Protein AF-A0A0R3WM99-F1 (afdb_monomer)

Mean predicted aligned error: 13.5 Å

Radius of gyration: 24.05 Å; Cα contacts (8 Å, |Δi|>4): 226; chains: 1; bounding box: 62×76×64 Å

InterPro domains:
  IPR016024 Armadillo-type fold [SSF48371] (164-292)
  IPR025614 Cell morphogenesis protein N-terminal [PF14222] (6-292)
  IPR039867 Protein furry/Tao3/Mor2 [PTHR12295] (7-299)

pLDDT: mean 74.06, std 22.4, range [24.53, 96.94]

Structure (mmCIF, N/CA/C/O backbone):
data_AF-A0A0R3WM99-F1
#
_entry.id   AF-A0A0R3WM99-F1
#
loop_
_atom_site.group_PDB
_atom_site.id
_atom_site.type_symbol
_atom_site.label_atom_id
_atom_site.label_alt_id
_atom_site.label_comp_id
_atom_site.label_asym_id
_atom_site.label_entity_id
_atom_site.label_seq_id
_atom_site.pdbx_PDB_ins_code
_atom_site.Cartn_x
_atom_site.Cartn_y
_atom_site.Cartn_z
_atom_site.occupancy
_atom_site.B_iso_or_equiv
_atom_site.auth_seq_id
_atom_site.auth_comp_id
_atom_site.auth_asym_id
_atom_site.auth_atom_id
_atom_site.pdbx_PDB_model_num
ATOM 1 N N . MET A 1 1 ? -16.199 27.577 13.608 1.00 39.06 1 MET A N 1
ATOM 2 C CA . MET A 1 1 ? -15.519 26.275 13.377 1.00 39.06 1 MET A CA 1
ATOM 3 C C . MET A 1 1 ? -14.638 25.816 14.558 1.00 39.06 1 MET A C 1
ATOM 5 O O . MET A 1 1 ? -13.762 24.986 14.376 1.00 39.06 1 MET A O 1
ATOM 9 N N . LEU A 1 2 ? -14.916 26.266 15.791 1.00 31.36 2 LEU A N 1
ATOM 10 C CA . LEU A 1 2 ? -14.184 25.896 17.018 1.00 31.36 2 LEU A CA 1
ATOM 11 C C . LEU A 1 2 ? -14.753 24.656 17.742 1.00 31.36 2 LEU A C 1
ATOM 13 O O . LEU A 1 2 ? -14.192 24.206 18.731 1.00 31.36 2 LEU A O 1
ATOM 17 N N . TYR A 1 3 ? -15.847 24.070 17.250 1.00 36.34 3 TYR A N 1
ATOM 18 C CA . TYR A 1 3 ? -16.607 23.063 18.001 1.00 36.34 3 TYR A CA 1
ATOM 19 C C . TYR A 1 3 ? -16.148 21.607 17.813 1.00 36.34 3 TYR A C 1
ATOM 21 O O . TYR A 1 3 ? -16.482 20.768 18.637 1.00 36.34 3 TYR A O 1
ATOM 29 N N . SER A 1 4 ? -15.353 21.263 16.793 1.00 47.94 4 SER A N 1
ATOM 30 C CA . SER A 1 4 ? -15.068 19.839 16.512 1.00 47.94 4 SER A CA 1
ATOM 31 C C . SER A 1 4 ? -13.917 19.245 17.340 1.00 47.94 4 SER A C 1
ATOM 33 O O . SER A 1 4 ? -13.930 18.052 17.633 1.00 47.94 4 SER A O 1
ATOM 35 N N . GLY A 1 5 ? -12.923 20.056 17.721 1.00 37.97 5 GLY A N 1
ATOM 36 C CA . GLY A 1 5 ? -11.742 19.593 18.470 1.00 37.97 5 GLY A CA 1
ATOM 37 C C . GLY A 1 5 ? -11.962 19.528 19.984 1.00 37.97 5 GLY A C 1
ATOM 38 O O . GLY A 1 5 ? -11.520 18.584 20.638 1.00 37.97 5 GLY A O 1
ATOM 39 N N . HIS A 1 6 ? -12.708 20.489 20.537 1.00 40.53 6 HIS A N 1
ATOM 40 C CA . HIS A 1 6 ? -13.045 20.516 21.962 1.00 40.53 6 HIS A CA 1
ATOM 41 C C . HIS A 1 6 ? -14.042 19.413 22.346 1.00 40.53 6 HIS A C 1
ATOM 43 O O . HIS A 1 6 ? -13.912 18.837 23.422 1.00 40.53 6 HIS A O 1
ATOM 49 N N . VAL A 1 7 ? -14.962 19.036 21.447 1.00 50.19 7 VAL A N 1
ATOM 50 C CA . VAL A 1 7 ? -15.889 17.913 21.677 1.00 50.19 7 VAL A CA 1
ATOM 51 C C . VAL A 1 7 ? -15.138 16.584 21.794 1.00 50.19 7 VAL A C 1
ATOM 53 O O . VAL A 1 7 ? -15.448 15.806 22.690 1.00 50.19 7 VAL A O 1
ATOM 56 N N . CYS A 1 8 ? -14.098 16.348 20.983 1.00 47.44 8 CYS A N 1
ATOM 57 C CA . CYS A 1 8 ? -13.294 15.124 21.091 1.00 47.44 8 CYS A CA 1
ATOM 58 C C . CYS A 1 8 ? -12.510 15.053 22.415 1.00 47.44 8 CYS A C 1
ATOM 60 O O . CYS A 1 8 ? -12.488 13.998 23.041 1.00 47.44 8 CYS A O 1
ATOM 62 N N . ARG A 1 9 ? -11.936 16.168 22.898 1.00 39.69 9 ARG A N 1
ATOM 63 C CA . ARG A 1 9 ? -11.231 16.200 24.200 1.00 39.69 9 ARG A CA 1
ATOM 64 C C . ARG A 1 9 ? -12.166 16.015 25.394 1.00 39.69 9 ARG A C 1
ATOM 66 O O . ARG A 1 9 ? -11.816 15.290 26.320 1.00 39.69 9 ARG A O 1
ATOM 73 N N . VAL A 1 10 ? -13.355 16.621 25.373 1.00 46.28 10 VAL A N 1
ATOM 74 C CA . VAL A 1 10 ? -14.360 16.414 26.432 1.00 46.28 10 VAL A CA 1
ATOM 75 C C . VAL A 1 10 ? -14.889 14.972 26.414 1.00 46.28 10 VAL A C 1
ATOM 77 O O . VAL A 1 10 ? -15.143 14.406 27.475 1.00 46.28 10 VAL A O 1
ATOM 80 N N . TYR A 1 11 ? -14.979 14.337 25.240 1.00 46.75 11 TYR A N 1
ATOM 81 C CA . TYR A 1 11 ? -15.347 12.922 25.128 1.00 46.75 11 TYR A CA 1
ATOM 82 C C . TYR A 1 11 ? -14.288 11.981 25.718 1.00 46.75 11 TYR A C 1
ATOM 84 O O . TYR A 1 11 ? -14.634 11.071 26.462 1.00 46.75 11 TYR A O 1
ATOM 92 N N . VAL A 1 12 ? -13.002 12.221 25.459 1.00 46.28 12 VAL A N 1
ATOM 93 C CA . VAL A 1 12 ? -11.904 11.345 25.918 1.00 46.28 12 VAL A CA 1
ATOM 94 C C . VAL A 1 12 ? -11.727 11.390 27.441 1.00 46.28 12 VAL A C 1
ATOM 96 O O . VAL A 1 12 ? -11.489 10.358 28.062 1.00 46.28 12 VAL A O 1
ATOM 99 N N . VAL A 1 13 ? -11.958 12.546 28.077 1.00 44.62 13 VAL A N 1
ATOM 100 C CA . VAL A 1 13 ? -11.947 12.658 29.549 1.00 44.62 13 VAL A CA 1
ATOM 101 C C . VAL A 1 13 ? -13.156 11.956 30.195 1.00 44.62 13 VAL A C 1
ATOM 103 O O . VAL A 1 13 ? -13.045 11.476 31.320 1.00 44.62 13 VAL A O 1
ATOM 106 N N . ARG A 1 14 ? -14.289 11.803 29.489 1.00 44.22 14 ARG A N 1
ATOM 107 C CA . ARG A 1 14 ? -15.456 11.041 29.984 1.00 44.22 14 ARG A CA 1
ATOM 108 C C . ARG A 1 14 ? -15.376 9.526 29.749 1.00 44.22 14 ARG A C 1
ATOM 110 O O . ARG A 1 14 ? -16.028 8.778 30.472 1.00 44.22 14 ARG A O 1
ATOM 117 N N . ILE A 1 15 ? -14.569 9.061 28.792 1.00 46.09 15 ILE A N 1
ATOM 118 C CA . ILE A 1 15 ? -14.481 7.641 28.395 1.00 46.09 15 ILE A CA 1
ATOM 119 C C . ILE A 1 15 ? -13.727 6.764 29.415 1.00 46.09 15 ILE A C 1
ATOM 121 O O . ILE A 1 15 ? -13.901 5.547 29.410 1.00 46.09 15 ILE A O 1
ATOM 125 N N . LYS A 1 16 ? -12.973 7.338 30.364 1.00 47.00 16 LYS A N 1
ATOM 126 C CA . LYS A 1 16 ? -12.321 6.549 31.431 1.00 47.00 16 LYS A CA 1
ATOM 127 C C . LYS A 1 16 ? -13.280 6.026 32.521 1.00 47.00 16 LYS A C 1
ATOM 129 O O . LYS A 1 16 ? -12.842 5.222 33.337 1.00 47.00 16 LYS A O 1
ATOM 134 N N . CYS A 1 17 ? -14.563 6.418 32.514 1.00 45.41 17 CYS A N 1
ATOM 135 C CA . CYS A 1 17 ? -15.565 6.004 33.515 1.00 45.41 17 CYS A CA 1
ATOM 136 C C . CYS A 1 17 ? -16.865 5.397 32.933 1.00 45.41 17 CYS A C 1
ATOM 138 O O . CYS A 1 17 ? -17.804 5.158 33.690 1.00 45.41 17 CYS A O 1
ATOM 140 N N . GLU A 1 18 ? -16.963 5.149 31.620 1.00 49.19 18 GLU A N 1
ATOM 141 C CA . GLU A 1 18 ? -18.168 4.570 30.991 1.00 49.19 18 GLU A CA 1
ATOM 142 C C . GLU A 1 18 ? -18.001 3.071 30.672 1.00 49.19 18 GLU A C 1
ATOM 144 O O . GLU A 1 18 ? -16.897 2.584 30.419 1.00 49.19 18 GLU A O 1
ATOM 149 N N . LYS A 1 19 ? -19.112 2.317 30.668 1.00 58.62 19 LYS A N 1
ATOM 150 C CA . LYS A 1 19 ? -19.115 0.889 30.309 1.00 58.62 19 LYS A CA 1
ATOM 151 C C . LYS A 1 19 ? -18.623 0.707 28.866 1.00 58.62 19 LYS A C 1
ATOM 153 O O . LYS A 1 19 ? -18.988 1.464 27.970 1.00 58.62 19 LYS A O 1
ATOM 158 N N . HIS A 1 20 ? -17.843 -0.349 28.627 1.00 67.69 20 HIS A N 1
ATOM 159 C CA . HIS A 1 20 ? -17.197 -0.636 27.336 1.00 67.69 20 HIS A CA 1
ATOM 160 C C . HIS A 1 20 ? -18.157 -0.608 26.124 1.00 67.69 20 HIS A C 1
ATOM 162 O O . HIS A 1 20 ? -17.771 -0.156 25.045 1.00 67.69 20 HIS A O 1
ATOM 168 N N . ALA A 1 21 ? -19.407 -1.047 26.310 1.00 71.38 21 ALA A N 1
ATOM 169 C CA . ALA A 1 21 ? -20.427 -1.121 25.262 1.00 71.38 21 ALA A CA 1
ATOM 170 C C . ALA A 1 21 ? -20.972 0.255 24.826 1.00 71.38 21 ALA A C 1
ATOM 172 O O . ALA A 1 21 ? -21.173 0.487 23.633 1.00 71.38 21 ALA A O 1
ATOM 173 N N . ASP A 1 22 ? -21.157 1.197 25.755 1.00 76.56 22 ASP A N 1
ATOM 174 C CA . ASP A 1 22 ? -21.688 2.531 25.437 1.00 76.56 22 ASP A CA 1
ATOM 175 C C . ASP A 1 22 ? -20.688 3.329 24.594 1.00 76.56 22 ASP A C 1
ATOM 177 O O . ASP A 1 22 ? -21.053 3.971 23.606 1.00 76.56 22 ASP A O 1
ATOM 181 N N . THR A 1 23 ? -19.402 3.215 24.927 1.00 74.44 23 THR A N 1
ATOM 182 C CA . THR A 1 23 ? -18.304 3.807 24.156 1.00 74.44 23 THR A CA 1
ATOM 183 C C . THR A 1 23 ? -18.251 3.249 22.732 1.00 74.44 23 THR A C 1
ATOM 185 O O . THR A 1 23 ? -18.113 4.020 21.782 1.00 74.44 23 THR A O 1
ATOM 188 N N . GLN A 1 24 ? -18.409 1.931 22.554 1.00 77.62 24 GLN A N 1
ATOM 189 C CA . GLN A 1 24 ? -18.454 1.314 21.222 1.00 77.62 24 GLN A CA 1
ATOM 190 C C . GLN A 1 24 ? -19.647 1.809 20.394 1.00 77.62 24 GLN A C 1
ATOM 192 O O . GLN A 1 24 ? -19.464 2.173 19.234 1.00 77.62 24 GLN A O 1
ATOM 197 N N . ASN A 1 25 ? -20.841 1.910 20.985 1.00 84.62 25 ASN A N 1
ATOM 198 C CA . ASN A 1 25 ? -22.032 2.414 20.292 1.00 84.62 25 ASN A CA 1
ATOM 199 C C . ASN A 1 25 ? -21.871 3.874 19.838 1.00 84.62 25 ASN A C 1
ATOM 201 O O . ASN A 1 25 ? -22.221 4.227 18.707 1.00 84.62 25 ASN A O 1
ATOM 205 N N . LYS A 1 26 ? -21.291 4.731 20.690 1.00 85.25 26 LYS A N 1
ATOM 206 C CA . LYS A 1 26 ? -21.000 6.130 20.339 1.00 85.25 26 LYS A CA 1
ATOM 207 C C . LYS A 1 26 ? -19.958 6.226 19.222 1.00 85.25 26 LYS A C 1
ATOM 209 O O . LYS A 1 26 ? -20.163 6.977 18.269 1.00 85.25 26 LYS A O 1
ATOM 214 N N . LEU A 1 27 ? -18.877 5.443 19.296 1.00 86.88 27 LEU A N 1
ATOM 215 C CA . LEU A 1 27 ? -17.868 5.380 18.233 1.00 86.88 27 LEU A CA 1
ATOM 216 C C . LEU A 1 27 ? -18.473 4.908 16.910 1.00 86.88 27 LEU A C 1
ATOM 218 O O . LEU A 1 27 ? -18.217 5.521 15.878 1.00 86.88 27 LEU A O 1
ATOM 222 N N . LEU A 1 28 ? -19.319 3.878 16.936 1.00 87.38 28 LEU A N 1
ATOM 223 C CA . LEU A 1 28 ? -20.000 3.372 15.749 1.00 87.38 28 LEU A CA 1
ATOM 224 C C . LEU A 1 28 ? -20.894 4.443 15.107 1.00 87.38 28 LEU A C 1
ATOM 226 O O . LEU A 1 28 ? -20.881 4.600 13.888 1.00 87.38 28 LEU A O 1
ATOM 230 N N . SER A 1 29 ? -21.618 5.226 15.912 1.00 88.62 29 SER A N 1
ATOM 231 C CA . SER A 1 29 ? -22.417 6.361 15.428 1.00 88.62 29 SER A CA 1
ATOM 232 C C . SER A 1 29 ? -21.553 7.421 14.728 1.00 88.62 29 SER A C 1
ATOM 234 O O . SER A 1 29 ? -21.855 7.833 13.606 1.00 88.62 29 SER A O 1
ATOM 236 N N . ILE A 1 30 ? -20.417 7.795 15.331 1.00 88.75 30 ILE A N 1
ATOM 237 C CA . ILE A 1 30 ? -19.457 8.742 14.738 1.00 88.75 30 ILE A CA 1
ATOM 238 C C . ILE A 1 30 ? -18.888 8.190 13.423 1.00 88.75 30 ILE A C 1
ATOM 240 O O . ILE A 1 30 ? -18.863 8.895 12.413 1.00 88.75 30 ILE A O 1
ATOM 244 N N . VAL A 1 31 ? -18.454 6.927 13.414 1.00 90.50 31 VAL A N 1
ATOM 245 C CA . VAL A 1 31 ? -17.890 6.255 12.234 1.00 90.50 31 VAL A CA 1
ATOM 246 C C . VAL A 1 31 ? -18.914 6.174 11.110 1.00 90.50 31 VAL A C 1
ATOM 248 O O . VAL A 1 31 ? -18.579 6.510 9.979 1.00 90.50 31 VAL A O 1
ATOM 251 N N . ASN A 1 32 ? -20.163 5.814 11.399 1.00 89.00 32 ASN A N 1
ATOM 252 C CA . ASN A 1 32 ? -21.228 5.776 10.397 1.00 89.00 32 ASN A CA 1
ATOM 253 C C . ASN A 1 32 ? -21.547 7.171 9.835 1.00 89.00 32 ASN A C 1
ATOM 255 O O . ASN A 1 32 ? -21.881 7.286 8.656 1.00 89.00 32 ASN A O 1
ATOM 259 N N . GLY A 1 33 ? -21.398 8.229 10.639 1.00 89.38 33 GLY A N 1
ATOM 260 C CA . GLY A 1 33 ? -21.511 9.612 10.175 1.00 89.38 33 GLY A CA 1
ATOM 261 C C . GLY A 1 33 ? -20.367 10.036 9.246 1.00 89.38 33 GLY A C 1
ATOM 262 O O . GLY A 1 33 ? -20.610 10.682 8.228 1.00 89.38 33 GLY A O 1
ATOM 263 N N . LEU A 1 34 ? -19.125 9.653 9.561 1.00 91.06 34 LEU A N 1
ATOM 264 C CA . LEU A 1 34 ? -17.929 10.008 8.779 1.00 91.06 34 LEU A CA 1
ATOM 265 C C . LEU A 1 34 ? -17.749 9.139 7.523 1.00 91.06 34 LEU A C 1
ATOM 267 O O . LEU A 1 34 ? -17.346 9.628 6.462 1.00 91.06 34 LEU A O 1
ATOM 271 N N . PHE A 1 35 ? -18.063 7.850 7.634 1.00 91.00 35 PHE A N 1
ATOM 272 C CA . PHE A 1 35 ? -17.834 6.813 6.630 1.00 91.00 35 PHE A CA 1
ATOM 273 C C . PHE A 1 35 ? -19.106 5.987 6.352 1.00 91.00 35 PHE A C 1
ATOM 275 O O . PHE A 1 35 ? -19.082 4.766 6.520 1.00 91.00 35 PHE A O 1
ATOM 282 N N . PRO A 1 36 ? -20.214 6.589 5.871 1.00 88.62 36 PRO A N 1
ATOM 283 C CA . PRO A 1 36 ? -21.481 5.872 5.696 1.00 88.62 36 PRO A CA 1
ATOM 284 C C . PRO A 1 36 ? -21.315 4.585 4.878 1.00 88.62 36 PRO A C 1
ATOM 286 O O . PRO A 1 36 ? -20.801 4.631 3.753 1.00 88.62 36 PRO A O 1
ATOM 289 N N . LYS A 1 37 ? -21.714 3.432 5.430 1.00 83.44 37 LYS A N 1
ATOM 290 C CA . LYS A 1 37 ? -21.565 2.124 4.765 1.00 83.44 37 LYS A CA 1
ATOM 291 C C . LYS A 1 37 ? -22.306 2.128 3.418 1.00 83.44 37 LYS A C 1
ATOM 293 O O . LYS A 1 37 ? -23.371 2.720 3.279 1.00 83.44 37 LYS A O 1
ATOM 298 N N . GLY A 1 38 ? -21.694 1.548 2.385 1.00 74.88 38 GLY A N 1
ATOM 299 C CA . GLY A 1 38 ? -22.227 1.553 1.011 1.00 74.88 38 GLY A CA 1
ATOM 300 C C . GLY A 1 38 ? -22.017 2.853 0.215 1.00 74.88 38 GLY A C 1
ATOM 301 O O . GLY A 1 38 ? -22.152 2.848 -1.010 1.00 74.88 38 GLY A O 1
ATOM 302 N N . SER A 1 39 ? -21.603 3.956 0.850 1.00 80.62 39 SER A N 1
ATOM 303 C CA . SER A 1 39 ? -21.314 5.213 0.147 1.00 80.62 39 SER A CA 1
ATOM 304 C C . SER A 1 39 ? -19.930 5.219 -0.505 1.00 80.62 39 SER A C 1
ATOM 306 O O . SER A 1 39 ? -18.930 4.821 0.095 1.00 80.62 39 SER A O 1
ATOM 308 N N . LYS A 1 40 ? -19.842 5.762 -1.729 1.00 78.12 40 LYS A N 1
ATOM 309 C CA . LYS A 1 40 ? -18.563 5.995 -2.430 1.00 78.12 40 LYS A CA 1
ATOM 310 C C . LYS A 1 40 ? -17.754 7.159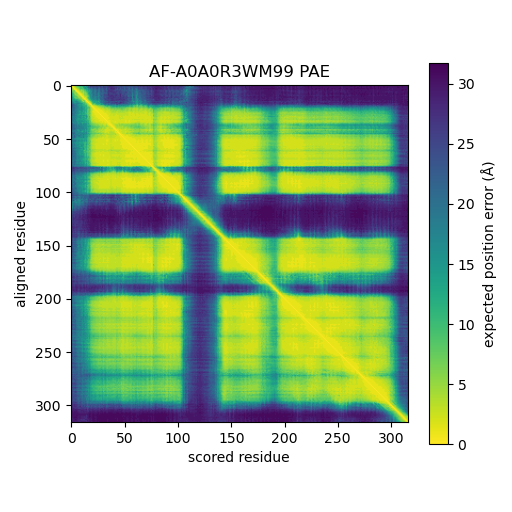 -1.846 1.00 78.12 40 LYS A C 1
ATOM 312 O O . LYS A 1 40 ? -16.583 7.309 -2.189 1.00 78.12 40 LYS A O 1
ATOM 317 N N . SER A 1 41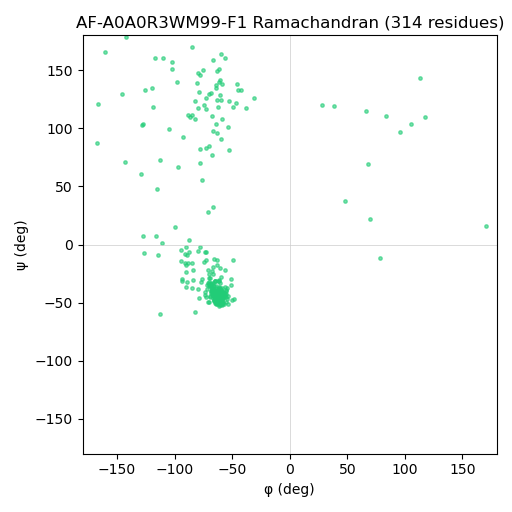 ? -18.369 7.984 -0.999 1.00 80.69 41 SER A N 1
ATOM 318 C CA . SER A 1 41 ? -17.763 9.183 -0.419 1.00 80.69 41 SER A CA 1
ATOM 319 C C . SER A 1 41 ? -17.653 9.102 1.099 1.00 80.69 41 SER A C 1
ATOM 321 O O . SER A 1 41 ? -18.397 8.372 1.745 1.00 80.69 41 SER A O 1
ATOM 323 N N . VAL A 1 42 ? -16.768 9.930 1.645 1.00 87.38 42 VAL A N 1
ATOM 324 C CA . VAL A 1 42 ? -16.669 10.228 3.078 1.00 87.38 42 VAL A CA 1
ATOM 325 C C . VAL A 1 42 ? -17.307 11.589 3.364 1.00 87.38 42 VAL A C 1
ATOM 327 O O . VAL A 1 42 ? -17.428 12.415 2.451 1.00 87.38 42 VAL A O 1
ATOM 330 N N . LEU A 1 43 ? -17.739 11.821 4.602 1.00 86.62 43 LEU A N 1
ATOM 331 C CA . LEU A 1 43 ? -18.382 13.065 5.022 1.00 86.62 43 LEU A CA 1
ATOM 332 C C . LEU A 1 43 ? -17.584 13.750 6.135 1.00 86.62 43 LEU A C 1
ATOM 334 O O . LEU A 1 43 ? -17.212 13.083 7.094 1.00 86.62 43 LEU A O 1
ATOM 338 N N . PRO A 1 44 ? -17.355 15.073 6.054 1.00 86.69 44 PRO A N 1
ATOM 339 C CA . PRO A 1 44 ? -17.805 15.997 5.005 1.00 86.69 44 PRO A CA 1
ATOM 340 C C . PRO A 1 44 ? -16.963 15.905 3.714 1.00 86.69 44 PRO A C 1
ATOM 342 O O . PRO A 1 44 ? -15.749 15.724 3.769 1.00 86.69 44 PRO A O 1
ATOM 345 N N . LYS A 1 45 ? -17.578 16.091 2.535 1.00 83.88 45 LYS A N 1
ATOM 346 C CA . LYS A 1 45 ? -16.887 15.967 1.226 1.00 83.88 45 LYS A CA 1
ATOM 347 C C . LYS A 1 45 ? -15.832 17.052 0.960 1.00 83.88 45 LYS A C 1
ATOM 349 O O . LYS A 1 45 ? -14.947 16.853 0.137 1.00 83.88 45 LYS A O 1
ATOM 354 N N . ASN A 1 46 ? -15.938 18.196 1.630 1.00 83.62 46 ASN A N 1
ATOM 355 C CA . ASN A 1 46 ? -15.037 19.347 1.519 1.00 83.62 46 ASN A CA 1
ATOM 356 C C . ASN A 1 46 ? -13.824 19.266 2.465 1.00 83.62 46 ASN A C 1
ATOM 358 O O . ASN A 1 46 ? -13.036 20.207 2.537 1.00 83.62 46 ASN A O 1
ATOM 362 N N . VAL A 1 47 ? -13.671 18.166 3.202 1.00 87.06 47 VAL A N 1
ATOM 363 C CA . VAL A 1 47 ? -12.559 17.954 4.131 1.00 87.06 47 VAL A CA 1
ATOM 364 C C . VAL A 1 47 ? -11.469 17.108 3.468 1.00 87.06 47 VAL A C 1
ATOM 366 O O . VAL A 1 47 ? -11.743 16.144 2.755 1.00 87.06 47 VAL A O 1
ATOM 369 N N . SER A 1 48 ? -10.203 17.459 3.710 1.00 89.19 48 SER A N 1
ATOM 370 C CA . SER A 1 48 ? -9.054 16.694 3.210 1.00 89.19 48 SER A CA 1
ATOM 371 C C . SER A 1 48 ? -9.041 15.264 3.762 1.00 89.19 48 SER A C 1
ATOM 373 O O . SER A 1 48 ? -9.234 15.056 4.962 1.00 89.19 48 SER A O 1
ATOM 375 N N . SER A 1 49 ? -8.685 14.287 2.918 1.00 88.94 49 SER A N 1
ATOM 376 C CA . SER A 1 49 ? -8.487 12.877 3.306 1.00 88.94 49 SER A CA 1
ATOM 377 C C . SER A 1 49 ? -7.546 12.710 4.508 1.00 88.94 49 SER A C 1
ATOM 379 O O . SER A 1 49 ? -7.721 11.807 5.321 1.00 88.94 49 SER A O 1
ATOM 381 N N . THR A 1 50 ? -6.585 13.623 4.675 1.00 90.31 50 THR A N 1
ATOM 382 C CA . THR A 1 50 ? -5.644 13.631 5.804 1.00 90.31 50 THR A CA 1
ATOM 383 C C . THR A 1 50 ? -6.334 13.811 7.161 1.00 90.31 50 THR A C 1
ATOM 385 O O . THR A 1 50 ? -5.844 13.283 8.156 1.00 90.31 50 THR A O 1
ATOM 388 N N . VAL A 1 51 ? -7.460 14.529 7.233 1.00 91.94 51 VAL A N 1
ATOM 389 C CA . VAL A 1 51 ? -8.202 14.710 8.494 1.00 91.94 51 VAL A CA 1
ATOM 390 C C . VAL A 1 51 ? -8.840 13.393 8.921 1.00 91.94 51 VAL A C 1
ATOM 392 O O . VAL A 1 51 ? -8.674 12.986 10.065 1.00 91.94 51 VAL A O 1
ATOM 395 N N . PHE A 1 52 ? -9.466 12.675 7.986 1.00 94.44 52 PHE A N 1
ATOM 396 C CA . PHE A 1 52 ? -10.017 11.342 8.232 1.00 94.44 52 PHE A CA 1
ATOM 397 C C . PHE A 1 52 ? -8.946 10.365 8.718 1.00 94.44 52 PHE A C 1
ATOM 399 O O . PHE A 1 52 ? -9.143 9.694 9.723 1.00 94.44 52 PHE A O 1
ATOM 406 N N . VAL A 1 53 ? -7.777 10.353 8.068 1.00 94.94 53 VAL A N 1
ATOM 407 C CA . VAL A 1 53 ? -6.624 9.537 8.488 1.00 94.94 53 VAL A CA 1
ATOM 408 C C . VAL A 1 53 ? -6.219 9.833 9.939 1.00 94.94 53 VAL A C 1
ATOM 410 O O . VAL A 1 53 ? -5.975 8.905 10.705 1.00 94.94 53 VAL A O 1
ATOM 413 N N . LYS A 1 54 ? -6.180 11.113 10.339 1.00 92.44 54 LYS A N 1
ATOM 414 C CA . LYS A 1 54 ? -5.859 11.513 11.720 1.00 92.44 54 LYS A CA 1
ATOM 415 C C . LYS A 1 54 ? -6.938 11.103 12.724 1.00 92.44 54 LYS A C 1
ATOM 417 O O . LYS A 1 54 ? -6.585 10.677 13.815 1.00 92.44 54 LYS A O 1
ATOM 422 N N . ILE A 1 55 ? -8.220 11.208 12.365 1.00 92.44 55 ILE A N 1
ATOM 423 C CA . ILE A 1 55 ? -9.331 10.765 13.223 1.00 92.44 55 ILE A CA 1
ATOM 424 C C . ILE A 1 55 ? -9.231 9.258 13.475 1.00 92.44 55 ILE A C 1
ATOM 426 O O . ILE A 1 55 ? -9.304 8.829 14.619 1.00 92.44 55 ILE A O 1
ATOM 430 N N . ILE A 1 56 ? -9.007 8.459 12.428 1.00 94.88 56 ILE A N 1
ATOM 431 C CA . ILE A 1 56 ? -8.868 7.001 12.564 1.00 94.88 56 ILE A CA 1
ATOM 432 C C . ILE A 1 56 ? -7.654 6.654 13.429 1.00 94.88 56 ILE A C 1
ATOM 434 O O . ILE A 1 56 ? -7.752 5.801 14.305 1.00 94.88 56 ILE A O 1
ATOM 438 N N . HIS A 1 57 ? -6.524 7.336 13.219 1.00 93.25 57 HIS A N 1
ATOM 439 C CA . HIS A 1 57 ? -5.330 7.143 14.039 1.00 93.25 57 HIS A CA 1
ATOM 440 C C . HIS A 1 57 ? -5.583 7.454 15.520 1.00 93.25 57 HIS A C 1
ATOM 442 O O . HIS A 1 57 ? -5.162 6.682 16.373 1.00 93.25 57 HIS A O 1
ATOM 448 N N . PHE A 1 58 ? -6.318 8.529 15.816 1.00 90.75 58 PHE A N 1
ATOM 449 C CA . PHE A 1 58 ? -6.719 8.875 17.179 1.00 90.75 58 PHE A CA 1
ATOM 450 C C . PHE A 1 58 ? -7.632 7.807 17.803 1.00 90.75 58 PHE A C 1
ATOM 452 O O . PHE A 1 58 ? -7.395 7.369 18.921 1.00 90.75 58 PHE A O 1
ATOM 459 N N . ILE A 1 59 ? -8.634 7.314 17.063 1.00 90.25 59 ILE A N 1
ATOM 460 C CA . ILE A 1 59 ? -9.494 6.212 17.532 1.00 90.25 59 ILE A CA 1
ATOM 461 C C . ILE A 1 59 ? -8.655 4.959 17.821 1.00 90.25 59 ILE A C 1
ATOM 463 O O . ILE A 1 59 ? -8.884 4.291 18.824 1.00 90.25 59 ILE A O 1
ATOM 467 N N . ALA A 1 60 ? -7.669 4.649 16.976 1.00 93.19 60 ALA A N 1
ATOM 468 C CA . ALA A 1 60 ? -6.814 3.476 17.135 1.00 93.19 60 ALA A CA 1
ATOM 469 C C . ALA A 1 60 ? -5.899 3.533 18.369 1.00 93.19 60 ALA A C 1
ATOM 471 O O . ALA A 1 60 ? -5.515 2.480 18.868 1.00 93.19 60 ALA A O 1
ATOM 472 N N . GLN A 1 61 ? -5.561 4.728 18.865 1.00 88.12 61 GLN A N 1
ATOM 473 C CA . GLN A 1 61 ? -4.783 4.888 20.101 1.00 88.12 61 GLN A CA 1
ATOM 474 C C . GLN A 1 61 ? -5.575 4.432 21.328 1.00 88.12 61 GLN A C 1
ATOM 476 O O . GLN A 1 61 ? -5.024 3.779 22.207 1.00 88.12 61 GLN A O 1
ATOM 481 N N . GLU A 1 62 ? -6.880 4.704 21.342 1.00 85.31 62 GLU A N 1
ATOM 482 C CA . GLU A 1 62 ? -7.765 4.332 22.449 1.00 85.31 62 GLU A CA 1
ATOM 483 C C . GLU A 1 62 ? -8.386 2.935 22.271 1.00 85.31 62 GLU A C 1
ATOM 485 O O . GLU A 1 62 ? -8.606 2.203 23.237 1.00 85.31 62 GLU A O 1
ATOM 490 N N . LYS A 1 63 ? -8.717 2.560 21.028 1.00 89.75 63 LYS A N 1
ATOM 491 C CA . LYS A 1 63 ? -9.450 1.336 20.665 1.00 89.75 63 LYS A CA 1
ATOM 492 C C . LYS A 1 63 ? -8.924 0.743 19.351 1.00 89.75 63 LYS A C 1
ATOM 494 O O . LYS A 1 63 ? -9.610 0.763 18.328 1.00 89.75 63 LYS A O 1
ATOM 499 N N . LEU A 1 64 ? -7.709 0.190 19.392 1.00 91.94 64 LEU A N 1
ATOM 500 C CA . LEU A 1 64 ? -7.024 -0.390 18.228 1.00 91.94 64 LEU A CA 1
ATOM 501 C C . LEU A 1 64 ? -7.861 -1.441 17.486 1.00 91.94 64 LEU A C 1
ATOM 503 O O . LEU A 1 64 ? -8.019 -1.331 16.273 1.00 91.94 64 LEU A O 1
ATOM 507 N N . ASP A 1 65 ? -8.409 -2.426 18.202 1.00 92.38 65 ASP A N 1
ATOM 508 C CA . ASP A 1 65 ? -9.195 -3.507 17.592 1.00 92.38 65 ASP A CA 1
ATOM 509 C C . ASP A 1 65 ? -10.412 -2.962 16.835 1.00 92.38 65 ASP A C 1
ATOM 511 O O . ASP A 1 65 ? -10.543 -3.206 15.640 1.00 92.38 65 ASP A O 1
ATOM 515 N N . PHE A 1 66 ? -11.210 -2.095 17.472 1.00 92.88 66 PHE A N 1
ATOM 516 C CA . PHE A 1 66 ? -12.343 -1.420 16.829 1.00 92.88 66 PHE A CA 1
ATOM 517 C C . PHE A 1 66 ? -11.918 -0.625 15.585 1.00 92.88 66 PHE A C 1
ATOM 519 O O . PHE A 1 66 ? -12.570 -0.696 14.546 1.00 92.88 66 PHE A O 1
ATOM 526 N N . ALA A 1 67 ? -10.815 0.129 15.655 1.00 95.25 67 ALA A N 1
ATOM 527 C CA . ALA A 1 67 ? -10.327 0.883 14.503 1.00 95.25 67 ALA A CA 1
ATOM 528 C C . ALA A 1 67 ? -9.950 -0.043 13.335 1.00 95.25 67 ALA A C 1
ATOM 530 O O . ALA A 1 67 ? -10.245 0.266 12.180 1.00 95.25 67 ALA A O 1
ATOM 531 N N . MET A 1 68 ? -9.321 -1.181 13.624 1.00 95.75 68 MET A N 1
ATOM 532 C CA . MET A 1 68 ? -8.907 -2.143 12.609 1.00 95.75 68 MET A CA 1
ATOM 533 C C . MET A 1 68 ? -10.096 -2.886 11.990 1.00 95.75 68 MET A C 1
ATOM 535 O O . MET A 1 68 ? -10.207 -2.934 10.762 1.00 95.75 68 MET A O 1
ATOM 539 N N . THR A 1 69 ? -10.991 -3.423 12.818 1.00 92.81 69 THR A N 1
ATOM 540 C CA . THR A 1 69 ? -12.091 -4.297 12.388 1.00 92.81 69 THR A CA 1
ATOM 541 C C . THR A 1 69 ? -13.261 -3.522 11.788 1.00 92.81 69 THR A C 1
ATOM 543 O O . THR A 1 69 ? -13.723 -3.867 10.702 1.00 92.81 69 THR A O 1
ATOM 546 N N . GLU A 1 70 ? -13.693 -2.434 12.428 1.00 91.31 70 GLU A N 1
ATOM 547 C CA . GLU A 1 70 ? -14.887 -1.686 12.011 1.00 91.31 70 GLU A CA 1
ATOM 548 C C . GLU A 1 70 ? -14.588 -0.575 11.002 1.00 91.31 70 GLU A C 1
ATOM 550 O O . GLU A 1 70 ? -15.481 -0.174 10.253 1.00 91.31 70 GLU A O 1
ATOM 555 N N . ILE A 1 71 ? -13.351 -0.060 10.964 1.00 93.81 71 ILE A N 1
ATOM 556 C CA . ILE A 1 71 ? -12.997 1.078 10.101 1.00 93.81 71 IL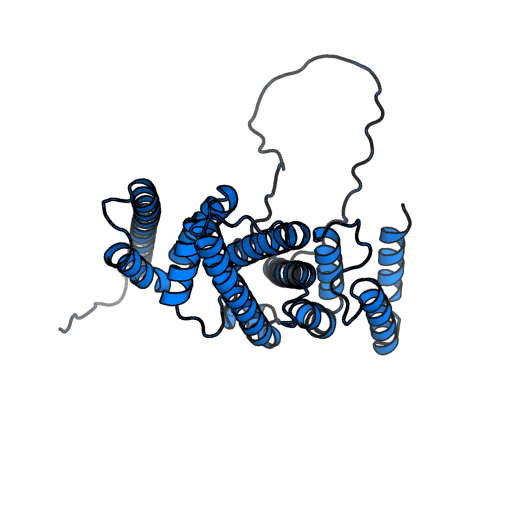E A CA 1
ATOM 557 C C . ILE A 1 71 ? -12.025 0.673 8.997 1.00 93.81 71 ILE A C 1
ATOM 559 O O . ILE A 1 71 ? -12.337 0.840 7.820 1.00 93.81 71 ILE A O 1
ATOM 563 N N . ILE A 1 72 ? -10.835 0.161 9.330 1.00 95.38 72 ILE A N 1
ATOM 564 C CA . ILE A 1 72 ? -9.809 -0.126 8.315 1.00 95.38 72 ILE A CA 1
ATOM 565 C C . ILE A 1 72 ? -10.295 -1.200 7.341 1.00 95.38 72 ILE A C 1
ATOM 567 O O . ILE A 1 72 ? -10.196 -0.995 6.132 1.00 95.38 72 ILE A O 1
ATOM 571 N N . PHE A 1 73 ? -10.861 -2.306 7.826 1.00 93.19 73 PHE A N 1
ATOM 572 C CA . PHE A 1 73 ? -11.373 -3.357 6.942 1.00 93.19 73 PHE A CA 1
ATOM 573 C C . PHE A 1 73 ? -12.544 -2.890 6.073 1.00 93.19 73 PHE A C 1
ATOM 575 O O . PHE A 1 73 ? -12.580 -3.231 4.892 1.00 93.19 73 PHE A O 1
ATOM 582 N N . ASP A 1 74 ? -13.442 -2.053 6.597 1.00 91.50 74 ASP A N 1
ATOM 583 C CA . ASP A 1 74 ? -14.527 -1.457 5.807 1.00 91.50 74 ASP A CA 1
ATOM 584 C C . ASP A 1 74 ? -13.989 -0.520 4.711 1.00 91.50 74 ASP A C 1
ATOM 586 O O . ASP A 1 74 ? -14.384 -0.615 3.548 1.00 91.50 74 ASP A O 1
ATOM 590 N N . LEU A 1 75 ? -13.023 0.344 5.042 1.00 92.31 75 LEU A N 1
ATOM 591 C CA . LEU A 1 75 ? -12.422 1.281 4.088 1.00 92.31 75 LEU A CA 1
ATOM 592 C C . LEU A 1 75 ? -11.575 0.595 3.010 1.00 92.31 75 LEU A C 1
ATOM 594 O O . LEU A 1 75 ? -11.491 1.101 1.887 1.00 92.31 75 LEU A O 1
ATOM 598 N N . LEU A 1 76 ? -10.921 -0.517 3.355 1.00 91.25 76 LEU A N 1
ATOM 599 C CA . LEU A 1 76 ? -10.131 -1.336 2.434 1.00 91.25 76 LEU A CA 1
ATOM 600 C C . LEU A 1 76 ? -10.975 -2.357 1.665 1.00 91.25 76 LEU A C 1
ATOM 602 O O . LEU A 1 76 ? -10.491 -2.890 0.663 1.00 91.25 76 LEU A O 1
ATOM 606 N N . GLY A 1 77 ? -12.205 -2.626 2.118 1.00 79.62 77 GLY A N 1
ATOM 607 C CA . GLY A 1 77 ? -13.142 -3.545 1.487 1.00 79.62 77 GLY A CA 1
ATOM 608 C C . GLY A 1 77 ? -13.204 -3.280 -0.012 1.00 79.62 77 GLY A C 1
ATOM 609 O O . GLY A 1 77 ? -13.470 -2.157 -0.444 1.00 79.62 77 GLY A O 1
ATOM 610 N N . VAL A 1 78 ? -12.893 -4.307 -0.812 1.00 59.28 78 VAL A N 1
ATOM 611 C CA . VAL A 1 78 ? -12.557 -4.199 -2.244 1.00 59.28 78 VAL A CA 1
ATOM 612 C C . VAL A 1 78 ? -13.809 -3.970 -3.102 1.00 59.28 78 VAL A C 1
ATOM 614 O O . VAL A 1 78 ? -14.100 -4.678 -4.062 1.00 59.28 78 VAL A O 1
ATOM 617 N N . ASN A 1 79 ? -14.575 -2.933 -2.787 1.00 59.12 79 ASN A N 1
ATOM 618 C CA . ASN A 1 79 ? -15.574 -2.390 -3.678 1.00 59.12 79 ASN A CA 1
ATOM 619 C C . ASN A 1 79 ? -14.861 -1.453 -4.651 1.00 59.12 79 ASN A C 1
ATOM 621 O O . ASN A 1 79 ? -14.464 -0.338 -4.302 1.00 59.12 79 ASN A O 1
ATOM 625 N N . ARG A 1 80 ? -14.749 -1.889 -5.917 1.00 60.53 80 ARG A N 1
ATOM 626 C CA . ARG A 1 80 ? -14.065 -1.192 -7.034 1.00 60.53 80 ARG A CA 1
ATOM 627 C C . ARG A 1 80 ? -14.459 0.288 -7.199 1.00 60.53 80 ARG A C 1
ATOM 629 O O . ARG A 1 80 ? -13.814 1.043 -7.929 1.00 60.53 80 ARG A O 1
ATOM 636 N N . LEU A 1 81 ? -15.531 0.733 -6.550 1.00 59.88 81 LEU A N 1
ATOM 637 C CA . LEU A 1 81 ? -16.109 2.067 -6.643 1.00 59.88 81 LEU A CA 1
ATOM 638 C C . LEU A 1 81 ? -15.629 3.057 -5.562 1.00 59.88 81 LEU A C 1
ATOM 640 O O . LEU A 1 81 ? -15.964 4.231 -5.676 1.00 59.88 81 LEU A O 1
ATOM 644 N N . GLN A 1 82 ? -14.822 2.648 -4.575 1.00 80.56 82 GLN A N 1
ATOM 645 C CA . GLN A 1 82 ? -14.551 3.461 -3.374 1.00 80.56 82 GLN A CA 1
ATOM 646 C C . GLN A 1 82 ? -13.079 3.920 -3.216 1.00 80.56 82 GLN A C 1
ATOM 648 O O . GLN A 1 82 ? -12.492 3.822 -2.142 1.00 80.56 82 GLN A O 1
ATOM 653 N N . LYS A 1 83 ? -12.456 4.460 -4.280 1.00 85.38 83 LYS A N 1
ATOM 654 C CA . LYS A 1 83 ? -11.005 4.789 -4.321 1.00 85.38 83 LYS A CA 1
ATOM 655 C C . LYS A 1 83 ? -10.539 5.709 -3.191 1.00 85.38 83 LYS A C 1
ATOM 657 O O . LYS A 1 83 ? -9.464 5.505 -2.635 1.00 85.38 83 LYS A O 1
ATOM 662 N N . LEU A 1 84 ? -11.357 6.702 -2.843 1.00 84.56 84 LEU A N 1
ATOM 663 C CA . LEU A 1 84 ? -11.059 7.636 -1.759 1.00 84.56 84 LEU A CA 1
ATOM 664 C C . LEU A 1 84 ? -11.031 6.941 -0.388 1.00 84.56 84 LEU A C 1
ATOM 666 O O . LEU A 1 84 ? -10.156 7.240 0.419 1.00 84.56 84 LEU A O 1
ATOM 670 N N . ARG A 1 85 ? -11.946 5.994 -0.138 1.00 90.19 85 ARG A N 1
ATOM 671 C CA . ARG A 1 85 ? -11.991 5.215 1.112 1.00 90.19 85 ARG A CA 1
ATOM 672 C C . ARG A 1 85 ? -10.767 4.316 1.232 1.00 90.19 85 ARG A C 1
ATOM 674 O O . ARG A 1 85 ? -10.083 4.386 2.245 1.00 90.19 85 ARG A O 1
ATOM 681 N N . MET A 1 86 ? -10.412 3.616 0.153 1.00 92.31 86 MET A N 1
ATOM 682 C CA . MET A 1 86 ? -9.200 2.787 0.095 1.00 92.31 86 MET A CA 1
ATOM 683 C C . MET A 1 86 ? -7.932 3.612 0.367 1.00 92.31 86 MET A C 1
ATOM 685 O O . MET A 1 86 ? -7.057 3.183 1.115 1.00 92.31 86 MET A O 1
ATOM 689 N N . ASN A 1 87 ? -7.854 4.834 -0.178 1.00 92.06 87 ASN A N 1
ATOM 690 C CA . ASN A 1 87 ? -6.744 5.758 0.072 1.00 92.06 87 ASN A CA 1
ATOM 691 C C . ASN A 1 87 ? -6.626 6.124 1.562 1.00 92.06 87 ASN A C 1
ATOM 693 O O . ASN A 1 87 ? -5.536 6.063 2.132 1.00 92.06 87 ASN A O 1
ATOM 697 N N . ILE A 1 88 ? -7.751 6.480 2.191 1.00 93.81 88 ILE A N 1
ATOM 698 C CA . ILE A 1 88 ? -7.816 6.813 3.619 1.00 93.81 88 ILE A CA 1
ATOM 699 C C . ILE A 1 88 ? -7.438 5.593 4.465 1.00 93.81 88 ILE A C 1
ATOM 701 O O . ILE A 1 88 ? -6.589 5.723 5.343 1.00 93.81 88 ILE A O 1
ATOM 705 N N . GLY A 1 89 ? -8.006 4.420 4.173 1.00 95.12 89 GLY A N 1
ATOM 706 C CA . GLY A 1 89 ? -7.750 3.176 4.900 1.00 95.12 89 GLY A CA 1
ATOM 707 C C . GLY A 1 89 ? -6.274 2.778 4.890 1.00 95.12 89 GLY A C 1
ATOM 708 O O . GLY A 1 89 ? -5.695 2.555 5.951 1.00 95.12 89 GLY A O 1
ATOM 709 N N . LEU A 1 90 ? -5.623 2.783 3.719 1.00 95.44 90 LEU A N 1
ATOM 710 C CA . LEU A 1 90 ? -4.197 2.438 3.605 1.00 95.44 90 LEU A CA 1
ATOM 711 C C . LEU A 1 90 ? -3.304 3.415 4.379 1.00 95.44 90 LEU A C 1
ATOM 713 O O . LEU A 1 90 ? -2.415 2.999 5.124 1.00 95.44 90 LEU A O 1
ATOM 717 N N . ARG A 1 91 ? -3.550 4.724 4.237 1.00 95.81 91 ARG A N 1
ATOM 718 C CA . ARG A 1 91 ? -2.773 5.754 4.945 1.00 95.81 91 ARG A CA 1
ATOM 719 C C . ARG A 1 91 ? -2.988 5.695 6.454 1.00 95.81 91 ARG A C 1
ATOM 721 O O . ARG A 1 91 ? -2.034 5.909 7.196 1.00 95.81 91 ARG A O 1
ATOM 728 N N . ALA A 1 92 ? -4.213 5.421 6.899 1.00 96.69 92 ALA A N 1
ATOM 729 C CA . ALA A 1 92 ? -4.542 5.264 8.310 1.00 96.69 92 ALA A CA 1
ATOM 730 C C . ALA A 1 92 ? -3.849 4.041 8.911 1.00 96.69 92 ALA A C 1
ATOM 732 O O . ALA A 1 92 ? -3.172 4.186 9.924 1.00 96.69 92 ALA A O 1
ATOM 733 N N . PHE A 1 93 ? -3.915 2.883 8.250 1.00 96.94 93 PHE A N 1
ATOM 734 C CA . PHE A 1 93 ? -3.218 1.679 8.700 1.00 96.94 93 PHE A CA 1
ATOM 735 C C . PHE A 1 93 ? -1.709 1.909 8.873 1.00 96.94 93 PHE A C 1
ATOM 737 O O . PHE A 1 93 ? -1.151 1.617 9.929 1.00 96.94 93 PHE A O 1
ATOM 744 N N . LEU A 1 94 ? -1.046 2.492 7.868 1.00 94.94 94 LEU A N 1
ATOM 745 C CA . LEU A 1 94 ? 0.391 2.759 7.954 1.00 94.94 94 LEU A CA 1
ATOM 746 C C . LEU A 1 94 ? 0.743 3.805 9.012 1.00 94.94 94 LEU A C 1
ATOM 748 O O . LEU A 1 94 ? 1.788 3.687 9.649 1.00 94.94 94 LEU A O 1
ATOM 752 N N . LEU A 1 95 ? -0.110 4.812 9.218 1.00 94.12 95 LEU A N 1
ATOM 753 C CA . LEU A 1 95 ? 0.087 5.796 10.281 1.00 94.12 95 LEU A CA 1
ATOM 754 C C . LEU A 1 95 ? -0.058 5.162 11.672 1.00 94.12 95 LEU A C 1
ATOM 756 O O . LEU A 1 95 ? 0.730 5.477 12.559 1.00 94.12 95 LEU A O 1
ATOM 760 N N . ILE A 1 96 ? -1.012 4.243 11.854 1.00 94.38 96 ILE A N 1
ATOM 761 C CA . ILE A 1 96 ? -1.167 3.461 13.089 1.00 94.38 96 ILE A CA 1
ATOM 762 C C . ILE A 1 96 ? 0.084 2.619 13.337 1.00 94.38 96 ILE A C 1
ATOM 764 O O . ILE A 1 96 ? 0.703 2.749 14.389 1.00 94.38 96 ILE A O 1
ATOM 768 N N . ALA A 1 97 ? 0.514 1.828 12.350 1.00 93.69 97 ALA A N 1
ATOM 769 C CA . ALA A 1 97 ? 1.709 0.995 12.475 1.00 93.69 97 ALA A CA 1
ATOM 770 C C . ALA A 1 97 ? 2.973 1.823 12.769 1.00 93.69 97 ALA A C 1
ATOM 772 O O . ALA A 1 97 ? 3.833 1.400 13.537 1.00 93.69 97 ALA A O 1
ATOM 773 N N . HIS A 1 98 ? 3.084 3.013 12.174 1.00 90.81 98 HIS A N 1
ATOM 774 C CA . HIS A 1 98 ? 4.168 3.948 12.454 1.00 90.81 98 HIS A CA 1
ATOM 775 C C . HIS A 1 98 ? 4.131 4.482 13.893 1.00 90.81 98 HIS A C 1
ATOM 777 O O . HIS A 1 98 ? 5.157 4.439 14.564 1.00 90.81 98 HIS A O 1
ATOM 783 N N . GLY A 1 99 ? 2.977 4.956 14.378 1.00 89.75 99 GLY A N 1
ATOM 784 C CA . GLY A 1 99 ? 2.846 5.474 15.748 1.00 89.75 99 GLY A CA 1
ATOM 785 C C . GLY A 1 99 ? 3.130 4.409 16.812 1.00 89.75 99 GLY A C 1
ATOM 786 O O . GLY A 1 99 ? 3.835 4.679 17.782 1.00 89.75 99 GLY A O 1
ATOM 787 N N . LEU A 1 100 ? 2.681 3.169 16.580 1.00 89.69 100 LEU A N 1
ATOM 788 C CA . LEU A 1 100 ? 3.004 2.030 17.446 1.00 89.69 100 LEU A CA 1
ATOM 789 C C . LEU A 1 100 ? 4.514 1.743 17.478 1.00 89.69 100 LEU A C 1
ATOM 791 O O . LEU A 1 100 ? 5.060 1.428 18.532 1.00 89.69 100 LEU A O 1
ATOM 795 N N . GLN A 1 101 ? 5.206 1.875 16.340 1.00 87.06 101 GLN A N 1
ATOM 796 C CA . GLN A 1 101 ? 6.647 1.619 16.250 1.00 87.06 101 GLN A CA 1
ATOM 797 C C . GLN A 1 101 ? 7.496 2.697 16.933 1.00 87.06 101 GLN A C 1
ATOM 799 O O . GLN A 1 101 ? 8.537 2.369 17.497 1.00 87.06 101 GLN A O 1
ATOM 804 N N . GLN A 1 102 ? 7.077 3.964 16.891 1.00 79.75 102 GLN A N 1
ATOM 805 C CA . GLN A 1 102 ? 7.818 5.057 17.530 1.00 79.75 102 GLN A CA 1
ATOM 806 C C . GLN A 1 102 ? 7.582 5.151 19.046 1.00 79.75 102 GLN A C 1
ATOM 808 O O . GLN A 1 102 ? 8.266 5.930 19.703 1.00 79.75 102 GLN A O 1
ATOM 813 N N . LYS A 1 103 ? 6.667 4.344 19.619 1.00 67.44 103 LYS A N 1
ATOM 814 C CA . LYS A 1 103 ? 6.147 4.541 20.988 1.00 67.44 103 LYS A CA 1
ATOM 815 C C . LYS A 1 103 ? 5.719 6.002 21.212 1.00 67.44 103 LYS A C 1
ATOM 817 O O . LYS A 1 103 ? 5.952 6.556 22.285 1.00 67.44 103 LYS A O 1
ATOM 822 N N . ASP A 1 104 ? 5.138 6.635 20.190 1.00 51.53 104 ASP A N 1
ATOM 823 C CA . ASP A 1 104 ? 4.739 8.037 20.279 1.00 51.53 104 ASP A CA 1
ATOM 824 C C . ASP A 1 104 ? 3.680 8.187 21.381 1.00 51.53 104 ASP A C 1
ATOM 826 O O . ASP A 1 104 ? 2.594 7.606 21.309 1.00 51.53 104 ASP A O 1
ATOM 830 N N . GLY A 1 105 ? 4.012 8.975 22.409 1.00 47.25 105 GLY A N 1
ATOM 831 C CA . GLY A 1 105 ? 3.014 9.588 23.280 1.00 47.25 105 GLY A CA 1
ATOM 832 C C . GLY A 1 105 ? 2.030 10.428 22.457 1.00 47.25 105 GLY A C 1
ATOM 833 O O . GLY A 1 105 ? 2.319 10.779 21.312 1.00 47.25 105 GLY A O 1
ATOM 834 N N . GLU A 1 106 ? 0.860 10.709 23.041 1.00 37.66 106 GLU A N 1
ATOM 835 C CA . GLU A 1 106 ? -0.296 11.368 22.408 1.00 37.66 106 GLU A CA 1
ATOM 836 C C . GLU A 1 106 ? 0.086 12.375 21.298 1.00 37.66 106 GLU A C 1
ATOM 838 O O . GLU A 1 106 ? 0.869 13.302 21.531 1.00 37.66 106 GLU A O 1
ATOM 843 N N . PRO A 1 107 ? -0.467 12.235 20.080 1.00 48.81 107 PRO A N 1
ATOM 844 C CA . PRO A 1 107 ? -0.049 13.023 18.939 1.00 48.81 107 PRO A CA 1
ATOM 845 C C . PRO A 1 107 ? -0.375 14.497 19.200 1.00 48.81 107 PRO A C 1
ATOM 847 O O . PRO A 1 107 ? -1.484 14.813 19.649 1.00 48.81 107 PRO A O 1
ATOM 850 N N . PRO A 1 108 ? 0.538 15.430 18.876 1.00 42.69 108 PRO A N 1
ATOM 851 C CA . PRO A 1 108 ? 0.276 16.841 19.076 1.00 42.69 108 PRO A CA 1
ATOM 852 C C . PRO A 1 108 ? -0.940 17.256 18.247 1.00 42.69 108 PRO A C 1
ATOM 854 O O . PRO A 1 108 ? -1.051 16.975 17.046 1.00 42.69 108 PRO A O 1
ATOM 857 N N . MET A 1 109 ? -1.871 17.913 18.937 1.00 32.44 109 MET A N 1
ATOM 858 C CA . MET A 1 109 ? -3.133 18.417 18.409 1.00 32.44 109 MET A CA 1
ATOM 859 C C . MET A 1 109 ? -2.904 19.143 17.069 1.00 32.44 109 MET A C 1
ATOM 861 O O . MET A 1 109 ? -1.927 19.887 16.950 1.00 32.44 109 MET A O 1
ATOM 865 N N . PRO A 1 110 ? -3.757 18.964 16.039 1.00 41.62 110 PRO A N 1
ATOM 866 C CA . PRO A 1 110 ? -3.650 19.768 14.828 1.00 41.62 110 PRO A CA 1
ATOM 867 C C . PRO A 1 110 ? -3.789 21.251 15.199 1.00 41.62 110 PRO A C 1
ATOM 869 O O . PRO A 1 110 ? -4.867 21.701 15.578 1.00 41.62 110 PRO A O 1
ATOM 872 N N . GLN A 1 111 ? -2.679 21.987 15.135 1.00 39.50 111 GLN A N 1
ATOM 873 C CA . GLN A 1 111 ? -2.652 23.415 15.423 1.00 39.50 111 GLN A CA 1
ATOM 874 C C . GLN A 1 111 ? -3.376 24.169 14.306 1.00 39.50 111 GLN A C 1
ATOM 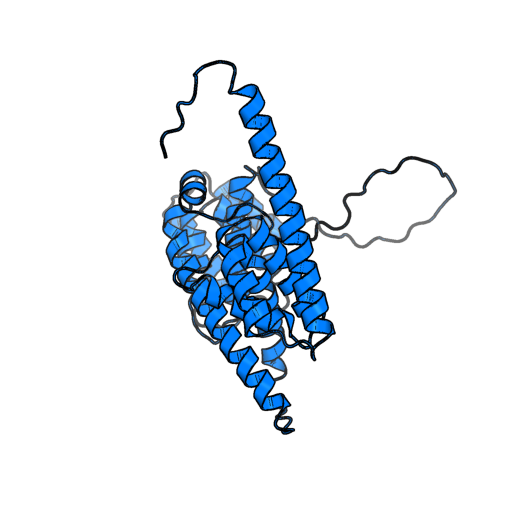876 O O . GLN A 1 111 ? -3.109 23.965 13.119 1.00 39.50 111 GLN A O 1
ATOM 881 N N . ASN A 1 112 ? -4.310 25.032 14.700 1.00 39.06 112 ASN A N 1
ATOM 882 C CA . ASN A 1 112 ? -4.953 25.978 13.802 1.00 39.06 112 ASN A CA 1
ATOM 883 C C . ASN A 1 112 ? -3.887 26.941 13.265 1.00 39.06 112 ASN A C 1
ATOM 885 O O . ASN A 1 112 ? -3.214 27.609 14.048 1.00 39.06 112 ASN A O 1
ATOM 889 N N . GLN A 1 113 ? -3.749 27.046 11.943 1.00 38.66 113 GLN A N 1
ATOM 890 C CA . GLN A 1 113 ? -3.112 28.212 11.335 1.00 38.66 113 GLN A CA 1
ATOM 891 C C . GLN A 1 113 ? -4.025 29.413 11.604 1.00 38.66 113 GLN A C 1
ATOM 893 O O . GLN A 1 113 ? -5.039 29.588 10.930 1.00 38.66 113 GLN A O 1
ATOM 898 N N . SER A 1 114 ? -3.709 30.194 12.638 1.00 31.45 114 SER A N 1
ATOM 899 C CA . SER A 1 114 ? -4.333 31.498 12.846 1.00 31.45 114 SER A CA 1
ATOM 900 C C . SER A 1 114 ? -3.879 32.453 11.750 1.00 31.45 114 SER A C 1
ATOM 902 O O . SER A 1 114 ? -2.689 32.587 11.470 1.00 31.45 114 SER A O 1
ATOM 904 N N . LEU A 1 115 ? -4.869 33.110 11.150 1.00 35.88 115 LEU A N 1
ATOM 905 C CA . LEU A 1 115 ? -4.741 34.271 10.282 1.00 35.88 115 LEU A CA 1
ATOM 906 C C . LEU A 1 115 ? -3.842 35.319 10.949 1.00 35.88 115 LEU A C 1
ATOM 908 O O . LEU A 1 115 ? -4.164 35.824 12.025 1.00 35.88 115 LEU A O 1
ATOM 912 N N . ALA A 1 116 ? -2.717 35.628 10.307 1.00 30.81 116 ALA A N 1
ATOM 913 C CA . ALA A 1 116 ? -1.869 36.744 10.685 1.00 30.81 116 ALA A CA 1
ATOM 914 C C . ALA A 1 116 ? -2.622 38.052 10.404 1.00 30.81 116 ALA A C 1
ATOM 916 O O . ALA A 1 116 ? -2.861 38.414 9.253 1.00 30.81 116 ALA A O 1
ATOM 917 N N . VAL A 1 117 ? -3.012 38.736 11.477 1.00 29.42 117 VAL A N 1
ATOM 918 C CA . VAL A 1 117 ? -3.362 40.155 11.461 1.00 29.42 117 VAL A CA 1
ATOM 919 C C . VAL A 1 117 ? -2.065 40.944 11.302 1.00 29.42 117 VAL A C 1
ATOM 921 O O . VAL A 1 117 ? -1.107 40.745 12.047 1.00 29.42 117 VAL A O 1
ATOM 924 N N . CYS A 1 118 ? -2.038 41.816 10.298 1.00 33.09 118 CYS A N 1
ATOM 925 C CA . CYS A 1 118 ? -0.962 42.762 10.042 1.00 33.09 118 CYS A CA 1
ATOM 926 C C . CYS A 1 118 ? -0.836 43.776 11.189 1.00 33.09 118 CYS A C 1
ATOM 928 O O . CYS A 1 118 ? -1.830 44.368 11.603 1.00 33.09 118 CYS A O 1
ATOM 930 N N . GLY A 1 119 ? 0.395 44.024 11.641 1.00 29.12 119 GLY A N 1
ATOM 931 C CA . GLY A 1 119 ? 0.709 45.051 12.634 1.00 29.12 119 GLY A CA 1
ATOM 932 C C . GLY A 1 119 ? 2.210 45.335 12.736 1.00 29.12 119 GLY A C 1
ATOM 933 O O . GLY A 1 119 ? 2.897 44.706 13.522 1.00 29.12 119 GLY A O 1
ATOM 934 N N . VAL A 1 120 ? 2.676 46.252 11.880 1.00 28.88 120 VAL A N 1
ATOM 935 C CA . VAL A 1 120 ? 3.728 47.282 12.056 1.00 28.88 120 VAL A CA 1
ATOM 936 C C . VAL A 1 120 ? 5.005 46.962 12.871 1.00 28.88 120 VAL A C 1
ATOM 938 O O . VAL A 1 120 ? 4.964 46.870 14.090 1.00 28.88 120 VAL A O 1
ATOM 941 N N . GLY A 1 121 ? 6.164 47.058 12.194 1.00 26.52 121 GLY A N 1
ATOM 942 C CA . GLY A 1 121 ? 7.320 47.823 12.702 1.00 26.52 121 GLY A CA 1
ATOM 943 C C 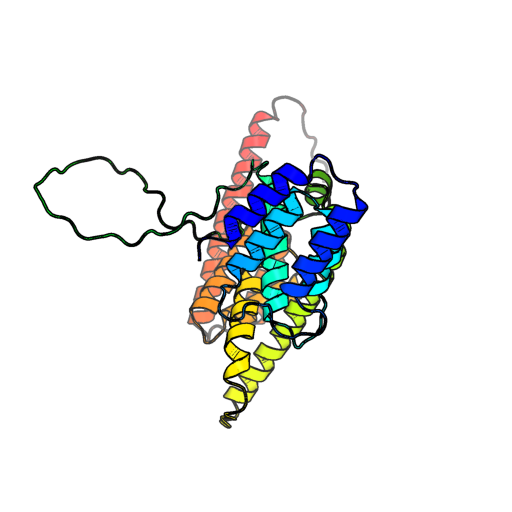. GLY A 1 121 ? 8.635 47.083 13.009 1.00 26.52 121 GLY A C 1
ATOM 944 O O . GLY A 1 121 ? 8.759 46.458 14.050 1.00 26.52 121 GLY A O 1
ATOM 945 N N . GLY A 1 122 ? 9.667 47.317 12.179 1.00 26.36 122 GLY A N 1
ATOM 946 C CA . GLY A 1 122 ? 10.996 47.715 12.684 1.00 26.36 122 GLY A CA 1
ATOM 947 C C . GLY A 1 122 ? 12.174 46.715 12.705 1.00 26.36 122 GLY A C 1
ATOM 948 O O . GLY A 1 122 ? 12.318 45.947 13.640 1.00 26.36 122 GLY A O 1
ATOM 949 N N . VAL A 1 123 ? 13.084 46.894 11.733 1.00 28.80 123 VAL A N 1
ATOM 950 C CA . VAL A 1 123 ? 14.572 46.926 11.822 1.00 28.80 123 VAL A CA 1
ATOM 951 C C . VAL A 1 123 ? 15.398 45.668 12.211 1.00 28.80 123 VAL A C 1
ATOM 953 O O . VAL A 1 123 ? 15.413 45.213 13.344 1.00 28.80 123 VAL A O 1
ATOM 956 N N . ASN A 1 124 ? 16.192 45.229 11.219 1.00 30.38 124 ASN A N 1
ATOM 957 C CA . ASN A 1 124 ? 17.542 44.621 11.188 1.00 30.38 124 ASN A CA 1
ATOM 958 C C . ASN A 1 124 ? 18.096 43.797 12.373 1.00 30.38 124 ASN A C 1
ATOM 960 O O . ASN A 1 124 ? 18.467 44.365 13.393 1.00 30.38 124 ASN A O 1
ATOM 964 N N . ALA A 1 125 ? 18.429 42.522 12.100 1.00 28.12 125 ALA A N 1
ATOM 965 C CA . ALA A 1 125 ? 19.718 41.903 12.463 1.00 28.12 125 ALA A CA 1
ATOM 966 C C . ALA A 1 125 ? 19.938 40.553 11.730 1.00 28.12 125 ALA A C 1
ATOM 968 O O . ALA A 1 125 ? 19.174 39.608 11.902 1.00 28.12 125 ALA A O 1
ATOM 969 N N . TYR A 1 126 ? 21.016 40.452 10.950 1.00 25.80 126 TYR A N 1
ATOM 970 C CA . TYR A 1 126 ? 21.749 39.206 10.643 1.00 25.80 126 TYR A CA 1
ATOM 971 C C . TYR A 1 126 ? 23.112 39.307 11.377 1.00 25.80 126 TYR A C 1
ATOM 973 O O . TYR A 1 126 ? 23.498 40.449 11.645 1.00 25.80 126 TYR A O 1
ATOM 981 N N . PRO A 1 127 ? 23.894 38.232 11.661 1.00 40.34 127 PRO A N 1
ATOM 982 C CA . PRO A 1 127 ? 23.886 36.914 11.006 1.00 40.34 127 PRO A CA 1
ATOM 983 C C . PRO A 1 127 ? 24.116 35.680 11.928 1.00 40.34 127 PRO A C 1
ATOM 985 O O . PRO A 1 127 ? 24.446 35.791 13.103 1.00 40.34 127 PRO A O 1
ATOM 988 N N . SER A 1 128 ? 24.073 34.494 11.303 1.00 26.23 128 SER A N 1
ATOM 989 C CA . SER A 1 128 ? 24.822 33.264 11.641 1.00 26.23 128 SER A CA 1
ATOM 990 C C . SER A 1 128 ? 24.043 32.043 12.157 1.00 26.23 128 SER A C 1
ATOM 992 O O . SER A 1 128 ? 23.120 32.116 12.958 1.00 26.23 128 SER A O 1
ATOM 994 N N . VAL A 1 129 ? 24.572 30.901 11.704 1.00 26.03 129 VAL A N 1
ATOM 995 C CA . VAL A 1 129 ? 24.335 29.502 12.075 1.00 26.03 129 VAL A CA 1
ATOM 996 C C . VAL A 1 129 ? 23.137 28.826 11.408 1.00 26.03 129 VAL A C 1
ATOM 998 O O . VAL A 1 129 ? 21.971 29.078 11.697 1.00 26.03 129 VAL A O 1
ATOM 1001 N N . HIS A 1 130 ? 23.483 27.881 10.530 1.00 30.36 130 HIS A N 1
ATOM 1002 C CA . HIS A 1 130 ? 22.633 26.859 9.931 1.00 30.36 130 HIS A CA 1
ATOM 1003 C C . HIS A 1 130 ? 21.867 26.062 11.001 1.00 30.36 130 HIS A C 1
ATOM 1005 O O . HIS A 1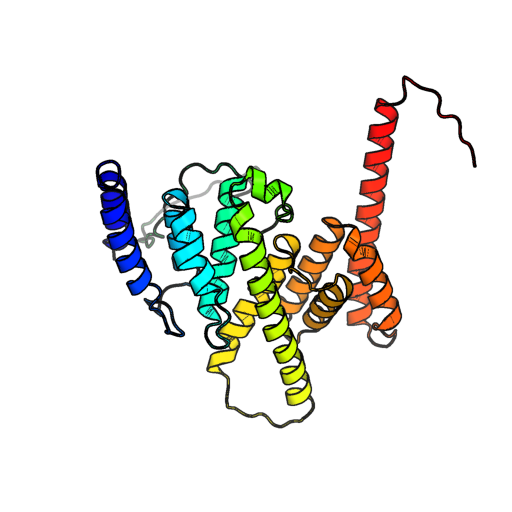 130 ? 22.233 24.943 11.352 1.00 30.36 130 HIS A O 1
ATOM 1011 N N . SER A 1 131 ? 20.768 26.621 11.490 1.00 24.53 131 SER A N 1
ATOM 1012 C CA . SER A 1 131 ? 19.737 25.872 12.193 1.00 24.53 131 SER A CA 1
ATOM 1013 C C . SER A 1 131 ? 18.771 25.330 11.151 1.00 24.53 131 SER A C 1
ATOM 1015 O O . SER A 1 131 ? 18.028 26.072 10.510 1.00 24.53 131 SER A O 1
ATOM 1017 N N . ARG A 1 132 ? 18.814 24.008 10.958 1.00 32.28 132 ARG A N 1
ATOM 1018 C CA . ARG A 1 132 ? 17.800 23.244 10.227 1.00 32.28 132 ARG A CA 1
ATOM 1019 C C . ARG A 1 132 ? 16.428 23.560 10.831 1.00 32.28 132 ARG A C 1
ATOM 1021 O O . ARG A 1 132 ? 16.083 23.039 11.887 1.00 32.28 132 ARG A O 1
ATOM 1028 N N . GLY A 1 133 ? 15.665 24.429 10.174 1.00 25.12 133 GLY A N 1
ATOM 1029 C CA . GLY A 1 133 ? 14.287 24.715 10.559 1.00 25.12 133 GLY A CA 1
ATOM 1030 C C . GLY A 1 133 ? 13.400 23.467 10.417 1.00 25.12 133 GLY A C 1
ATOM 1031 O O . GLY A 1 133 ? 13.646 22.641 9.531 1.00 25.12 133 GLY A O 1
ATOM 1032 N N . PRO A 1 134 ? 12.347 23.315 11.242 1.00 36.59 134 PRO A N 1
ATOM 1033 C CA . PRO A 1 134 ? 11.367 22.245 11.107 1.00 36.59 134 PRO A CA 1
ATOM 1034 C C . PRO A 1 134 ? 10.399 22.605 9.970 1.00 36.59 134 PRO A C 1
ATOM 1036 O O . PRO A 1 134 ? 9.249 22.974 10.185 1.00 36.59 134 PRO A O 1
ATOM 1039 N N . GLY A 1 135 ? 10.892 22.562 8.734 1.00 29.06 135 GLY A N 1
ATOM 1040 C CA . GLY A 1 135 ? 10.141 22.881 7.526 1.00 29.06 135 GLY A CA 1
ATOM 1041 C C . GLY A 1 135 ? 10.072 21.665 6.615 1.00 29.06 135 GLY A C 1
ATOM 1042 O O . GLY A 1 135 ? 11.095 21.188 6.140 1.00 29.06 135 GLY A O 1
ATOM 1043 N N . ASN A 1 136 ? 8.855 21.188 6.355 1.00 33.84 136 ASN A N 1
ATOM 1044 C CA . ASN A 1 136 ? 8.523 20.098 5.435 1.00 33.84 136 ASN A CA 1
ATOM 1045 C C . ASN A 1 136 ? 8.993 18.694 5.837 1.00 33.84 136 ASN A C 1
ATOM 1047 O O . ASN A 1 136 ? 9.746 18.033 5.121 1.00 33.84 136 ASN A O 1
ATOM 1051 N N . VAL A 1 137 ? 8.376 18.139 6.887 1.00 31.05 137 VAL A N 1
ATOM 1052 C CA . VAL A 1 137 ? 8.233 16.678 6.963 1.00 31.05 137 VAL A CA 1
ATOM 1053 C C . VAL A 1 137 ? 7.224 16.257 5.894 1.00 31.05 137 VAL A C 1
ATOM 1055 O O . VAL A 1 137 ? 6.025 16.101 6.142 1.00 31.05 137 VAL A O 1
ATOM 1058 N N . ARG A 1 138 ? 7.716 16.066 4.667 1.00 32.03 138 ARG A N 1
ATOM 1059 C CA . ARG A 1 138 ? 7.080 15.178 3.695 1.00 32.03 138 ARG A CA 1
ATOM 1060 C C . ARG A 1 138 ? 7.090 13.808 4.376 1.00 32.03 138 ARG A C 1
ATOM 1062 O O . ARG A 1 138 ? 8.098 13.112 4.341 1.00 32.03 138 ARG A O 1
ATOM 1069 N N . ARG A 1 139 ? 6.020 13.488 5.119 1.00 40.00 139 ARG A N 1
ATOM 1070 C CA . ARG A 1 139 ? 5.858 12.223 5.855 1.00 40.00 139 ARG A CA 1
ATOM 1071 C C . ARG A 1 139 ? 5.720 11.098 4.842 1.00 40.00 139 ARG A C 1
ATOM 1073 O O . ARG A 1 139 ? 4.627 10.654 4.512 1.00 40.00 139 ARG A O 1
ATOM 1080 N N . SER A 1 140 ? 6.851 10.728 4.275 1.00 41.94 140 SER A N 1
ATOM 1081 C CA . SER A 1 140 ? 7.005 9.556 3.452 1.00 41.94 140 SER A CA 1
ATOM 1082 C C . SER A 1 140 ? 7.097 8.380 4.417 1.00 41.94 140 SER A C 1
ATOM 1084 O O . SER A 1 140 ? 7.796 8.474 5.424 1.00 41.94 140 SER A O 1
ATOM 1086 N N . PHE A 1 141 ? 6.325 7.323 4.168 1.00 47.16 141 PHE A N 1
ATOM 1087 C CA . PHE A 1 141 ? 6.096 6.206 5.092 1.00 47.16 141 PHE A CA 1
ATOM 1088 C C . PHE A 1 141 ? 7.328 5.295 5.278 1.00 47.16 141 PHE A C 1
ATOM 1090 O O . PHE A 1 141 ? 7.174 4.111 5.563 1.00 47.16 141 PHE A O 1
ATOM 1097 N N . HIS A 1 142 ? 8.544 5.827 5.124 1.00 53.81 142 HIS A N 1
ATOM 1098 C CA . HIS A 1 142 ? 9.798 5.093 5.233 1.00 53.81 142 HIS A CA 1
ATOM 1099 C C . HIS A 1 142 ? 9.974 4.565 6.655 1.00 53.81 142 HIS A C 1
ATOM 1101 O O . HIS A 1 142 ? 10.296 5.294 7.590 1.00 53.81 142 HIS A O 1
ATOM 1107 N N . GLY A 1 143 ? 9.736 3.277 6.817 1.00 61.97 143 GLY A N 1
ATOM 1108 C CA . GLY A 1 143 ? 10.209 2.503 7.945 1.00 61.97 143 GLY A CA 1
ATOM 1109 C C . GLY A 1 143 ? 10.172 1.038 7.561 1.00 61.97 143 GLY A C 1
ATOM 1110 O O . GLY A 1 143 ? 9.561 0.682 6.555 1.00 61.97 143 GLY A O 1
ATOM 1111 N N . THR A 1 144 ? 10.842 0.226 8.370 1.00 78.75 144 THR A N 1
ATOM 1112 C CA . THR A 1 144 ? 11.011 -1.214 8.160 1.00 78.75 144 THR A CA 1
ATOM 1113 C C . THR A 1 144 ? 9.725 -1.879 7.682 1.00 78.75 144 THR A C 1
ATOM 1115 O O . THR A 1 144 ? 8.661 -1.649 8.271 1.00 78.75 144 THR A O 1
ATOM 1118 N N . THR A 1 145 ? 9.835 -2.709 6.642 1.00 89.19 145 THR A N 1
ATOM 1119 C CA . THR A 1 145 ? 8.735 -3.530 6.134 1.00 89.19 145 THR A CA 1
ATOM 1120 C C . THR A 1 145 ? 7.990 -4.213 7.282 1.00 89.19 145 THR A C 1
ATOM 1122 O O . THR A 1 145 ? 8.606 -4.771 8.189 1.00 89.19 145 THR A O 1
ATOM 1125 N N . LEU A 1 146 ? 6.657 -4.148 7.250 1.00 91.56 146 LEU A N 1
ATOM 1126 C CA . LEU A 1 146 ? 5.774 -4.795 8.216 1.00 91.56 146 LEU A CA 1
ATOM 1127 C C . LEU A 1 146 ? 5.762 -6.305 7.970 1.00 91.56 146 LEU A C 1
ATOM 1129 O O . LEU A 1 146 ? 4.900 -6.831 7.262 1.00 91.56 146 LEU A O 1
ATOM 1133 N N . ASP A 1 147 ? 6.762 -6.982 8.523 1.00 89.88 147 ASP A N 1
ATOM 1134 C CA . ASP A 1 147 ? 6.822 -8.433 8.589 1.00 89.88 147 ASP A CA 1
ATOM 1135 C C . ASP A 1 147 ? 6.057 -8.976 9.805 1.00 89.88 147 ASP A C 1
ATOM 1137 O O . ASP A 1 147 ? 5.600 -8.243 10.688 1.00 89.88 147 ASP A O 1
ATOM 1141 N N . ASP A 1 148 ? 5.888 -10.295 9.828 1.00 91.50 148 ASP A N 1
ATOM 1142 C CA . ASP A 1 148 ? 5.119 -10.979 10.862 1.00 91.50 148 ASP A CA 1
ATOM 1143 C C . ASP A 1 148 ? 5.711 -10.736 12.257 1.00 91.50 148 ASP A C 1
ATOM 1145 O O . ASP A 1 148 ? 4.968 -10.469 13.198 1.00 91.50 148 ASP A O 1
ATOM 1149 N N . ALA A 1 149 ? 7.042 -10.736 12.374 1.00 90.38 149 ALA A N 1
ATOM 1150 C CA . ALA A 1 149 ? 7.746 -10.516 13.632 1.00 90.38 149 ALA A CA 1
ATOM 1151 C C . ALA A 1 149 ? 7.574 -9.083 14.160 1.00 90.38 149 ALA A C 1
ATOM 1153 O O . ALA A 1 149 ? 7.371 -8.882 15.358 1.00 90.38 149 ALA A O 1
ATOM 1154 N N . LEU A 1 150 ? 7.665 -8.069 13.295 1.00 89.81 150 LEU A N 1
ATOM 1155 C CA . LEU A 1 150 ? 7.410 -6.680 13.664 1.00 89.81 150 LEU A CA 1
ATOM 1156 C C . LEU A 1 150 ? 5.949 -6.491 14.059 1.00 89.81 150 LEU A C 1
ATOM 1158 O O . LEU A 1 150 ? 5.681 -5.902 15.100 1.00 89.81 150 LEU A O 1
ATOM 1162 N N . CYS A 1 151 ? 5.006 -7.019 13.282 1.00 91.88 151 CYS A N 1
ATOM 1163 C CA . CYS A 1 151 ? 3.587 -6.902 13.603 1.00 91.88 151 CYS A CA 1
ATOM 1164 C C . CYS A 1 151 ? 3.195 -7.625 14.897 1.00 91.88 151 CYS A C 1
ATOM 1166 O O . CYS A 1 151 ? 2.299 -7.136 15.586 1.00 91.88 151 CYS A O 1
ATOM 1168 N N . GLU A 1 152 ? 3.871 -8.722 15.250 1.00 91.81 152 GLU A N 1
ATOM 1169 C CA . GLU A 1 152 ? 3.719 -9.392 16.547 1.00 91.81 152 GLU A CA 1
ATOM 1170 C C . GLU A 1 152 ? 4.124 -8.456 17.691 1.00 91.81 152 GLU A C 1
ATOM 1172 O O . GLU A 1 152 ? 3.331 -8.188 18.591 1.00 91.81 152 GLU A O 1
ATOM 1177 N N . ARG A 1 153 ? 5.317 -7.847 17.603 1.00 91.06 153 ARG A N 1
ATOM 1178 C CA . ARG A 1 153 ? 5.811 -6.887 18.610 1.00 91.06 153 ARG A CA 1
ATOM 1179 C C . ARG A 1 153 ? 4.928 -5.648 18.749 1.00 91.06 153 ARG A C 1
ATOM 1181 O O . ARG A 1 153 ? 4.880 -5.051 19.818 1.00 91.06 153 ARG A O 1
ATOM 1188 N N . LEU A 1 154 ? 4.272 -5.242 17.665 1.00 90.44 154 LEU A N 1
ATOM 1189 C CA . LEU A 1 154 ? 3.373 -4.088 17.636 1.00 90.44 154 LEU A CA 1
ATOM 1190 C C . LEU A 1 154 ? 1.925 -4.434 18.032 1.00 90.44 154 LEU A C 1
ATOM 1192 O O . LEU A 1 154 ? 1.105 -3.525 18.115 1.00 90.44 154 LEU A O 1
ATOM 1196 N N . GLY A 1 155 ? 1.581 -5.713 18.231 1.00 91.56 155 GLY A N 1
ATOM 1197 C CA . GLY A 1 155 ? 0.212 -6.138 18.553 1.00 91.56 155 GLY A CA 1
ATOM 1198 C C . GLY A 1 155 ? -0.794 -5.982 17.402 1.00 91.56 155 GLY A C 1
ATOM 1199 O O . GLY A 1 155 ? -1.997 -5.902 17.635 1.00 91.56 155 GLY A O 1
ATOM 1200 N N . ILE A 1 156 ? -0.322 -5.924 16.151 1.00 94.94 156 ILE A N 1
ATOM 1201 C CA . ILE A 1 156 ? -1.165 -5.770 14.946 1.00 94.94 156 ILE A CA 1
ATOM 1202 C C . ILE A 1 156 ? -1.098 -6.973 13.999 1.00 94.94 156 ILE A C 1
ATOM 1204 O O . ILE A 1 156 ? -1.655 -6.928 12.899 1.00 94.94 156 ILE A O 1
ATOM 1208 N N . ARG A 1 157 ? -0.433 -8.060 14.411 1.00 94.62 157 ARG A N 1
ATOM 1209 C CA . ARG A 1 157 ? -0.310 -9.304 13.639 1.00 94.62 157 ARG A CA 1
ATOM 1210 C C . ARG A 1 157 ? -1.641 -9.816 13.068 1.00 94.62 157 ARG A C 1
ATOM 1212 O O . ARG A 1 157 ? -1.641 -10.104 11.866 1.00 94.62 157 ARG A O 1
ATOM 1219 N N . PRO A 1 158 ? -2.754 -9.893 13.832 1.00 95.50 158 PRO A N 1
ATOM 1220 C CA . PRO A 1 158 ? -4.007 -10.469 13.331 1.00 95.50 158 PRO A CA 1
ATOM 1221 C C . PRO A 1 158 ? -4.564 -9.733 12.108 1.00 95.50 158 PRO A C 1
ATOM 1223 O O . PRO A 1 158 ? -5.222 -10.324 11.254 1.00 95.50 158 PRO A O 1
ATOM 1226 N N . TYR A 1 159 ? -4.261 -8.441 11.990 1.00 95.75 159 TYR A N 1
ATOM 1227 C CA . TYR A 1 159 ? -4.789 -7.594 10.929 1.00 95.75 159 TYR A CA 1
ATOM 1228 C C . TYR A 1 159 ? -3.904 -7.559 9.680 1.00 95.75 159 TYR A C 1
ATOM 1230 O O . TYR A 1 159 ? -4.362 -7.132 8.618 1.00 95.75 159 TYR A O 1
ATOM 1238 N N . LEU A 1 160 ? -2.645 -8.004 9.776 1.00 94.88 160 LEU A N 1
ATOM 1239 C CA . LEU A 1 160 ? -1.670 -7.862 8.695 1.00 94.88 160 LEU A CA 1
ATOM 1240 C C . LEU A 1 160 ? -2.102 -8.613 7.430 1.00 94.88 160 LEU A C 1
ATOM 1242 O O . LEU A 1 160 ? -2.100 -8.037 6.345 1.00 94.88 160 LEU A O 1
ATOM 1246 N N . VAL A 1 161 ? -2.497 -9.884 7.552 1.00 95.12 161 VAL A N 1
ATOM 1247 C CA . VAL A 1 161 ? -2.873 -10.711 6.392 1.00 95.12 161 VAL A CA 1
ATOM 1248 C C . VAL A 1 161 ? -4.097 -10.143 5.652 1.00 95.12 161 VAL A C 1
ATOM 1250 O O . VAL A 1 161 ? -3.993 -9.950 4.437 1.00 95.12 161 VAL A O 1
ATOM 1253 N N . PRO A 1 162 ? -5.222 -9.806 6.320 1.00 94.81 162 PRO A N 1
ATOM 1254 C CA . PRO A 1 162 ? -6.348 -9.137 5.664 1.00 94.81 162 PRO A CA 1
ATOM 1255 C C . PRO A 1 162 ? -5.951 -7.853 4.926 1.00 94.81 162 PRO A C 1
ATOM 1257 O O . PRO A 1 162 ? -6.339 -7.656 3.773 1.00 94.81 162 PRO A O 1
ATOM 1260 N N . VAL A 1 163 ? -5.126 -7.006 5.552 1.00 96.12 163 VAL A N 1
ATOM 1261 C CA . VAL A 1 163 ? -4.666 -5.751 4.942 1.00 96.12 163 VAL A CA 1
ATOM 1262 C C . VAL A 1 163 ? -3.789 -6.013 3.716 1.00 96.12 163 VAL A C 1
ATOM 1264 O O . VAL A 1 163 ? -3.986 -5.362 2.692 1.00 96.12 163 VAL A O 1
ATOM 1267 N N . ARG A 1 164 ? -2.864 -6.981 3.768 1.00 95.69 164 ARG A N 1
ATOM 1268 C CA . ARG A 1 164 ? -2.007 -7.345 2.621 1.00 95.69 164 ARG A CA 1
ATOM 1269 C C . ARG A 1 164 ? -2.822 -7.898 1.451 1.00 95.69 164 ARG A C 1
ATOM 1271 O O . ARG A 1 164 ? -2.560 -7.521 0.310 1.00 95.69 164 ARG A O 1
ATOM 1278 N N . LYS A 1 165 ? -3.849 -8.713 1.721 1.00 95.31 165 LYS A N 1
ATOM 1279 C CA . LYS A 1 165 ? -4.790 -9.206 0.697 1.00 95.31 165 LYS A CA 1
ATOM 1280 C C . LYS A 1 165 ? -5.564 -8.063 0.037 1.00 95.31 165 LYS A C 1
ATOM 1282 O O . LYS A 1 165 ? -5.644 -8.001 -1.189 1.00 95.31 165 LYS A O 1
ATOM 1287 N N . ALA A 1 166 ? -6.097 -7.133 0.831 1.00 94.56 166 ALA A N 1
ATOM 1288 C CA . ALA A 1 166 ? -6.797 -5.966 0.299 1.00 94.56 166 ALA A CA 1
ATOM 1289 C C . ALA A 1 166 ? -5.854 -5.056 -0.504 1.00 94.56 166 ALA A C 1
ATOM 1291 O O . ALA A 1 166 ? -6.191 -4.629 -1.606 1.00 94.56 166 ALA A O 1
ATOM 1292 N N . PHE A 1 167 ? -4.648 -4.805 0.009 1.00 95.62 167 PHE A N 1
ATOM 1293 C CA . PHE A 1 167 ? -3.627 -4.008 -0.666 1.00 95.62 167 PHE A CA 1
ATOM 1294 C C . PHE A 1 167 ? -3.238 -4.595 -2.026 1.00 95.62 167 PHE A C 1
ATOM 1296 O O . PHE A 1 167 ? -3.215 -3.881 -3.027 1.00 95.62 167 PHE A O 1
ATOM 1303 N N . GLU A 1 168 ? -3.013 -5.905 -2.089 1.00 94.75 168 GLU A N 1
ATOM 1304 C CA . GLU A 1 168 ? -2.754 -6.620 -3.337 1.00 94.75 168 GLU A CA 1
ATOM 1305 C C . GLU A 1 168 ? -3.914 -6.501 -4.332 1.00 94.75 168 GLU A C 1
ATOM 1307 O O . GLU A 1 168 ? -3.695 -6.212 -5.509 1.00 94.75 168 GLU A O 1
ATOM 1312 N N . ALA A 1 169 ? -5.154 -6.670 -3.870 1.00 93.00 169 ALA A N 1
ATOM 1313 C CA . ALA A 1 169 ? -6.328 -6.510 -4.720 1.00 93.00 169 ALA A CA 1
ATOM 1314 C C . ALA A 1 169 ? -6.432 -5.084 -5.295 1.00 93.00 169 ALA A C 1
ATOM 1316 O O . ALA A 1 169 ? -6.782 -4.910 -6.465 1.00 93.00 169 ALA A O 1
ATOM 1317 N N . ILE A 1 170 ? -6.074 -4.066 -4.504 1.00 93.31 170 ILE A N 1
ATOM 1318 C CA . ILE A 1 170 ? -6.003 -2.670 -4.955 1.00 93.31 170 ILE A CA 1
ATOM 1319 C C . ILE A 1 170 ? -4.897 -2.490 -6.004 1.00 93.31 170 ILE A C 1
ATOM 1321 O O . ILE A 1 170 ? -5.144 -1.854 -7.029 1.00 93.31 170 ILE A O 1
ATOM 1325 N N . LEU A 1 171 ? -3.705 -3.059 -5.791 1.00 93.12 171 LEU A N 1
ATOM 1326 C CA . LEU A 1 171 ? -2.610 -3.003 -6.766 1.00 93.12 171 LEU A CA 1
ATOM 1327 C C . LEU A 1 171 ? -3.018 -3.627 -8.104 1.00 93.12 171 LEU A C 1
ATOM 1329 O O . LEU A 1 171 ? -2.860 -2.983 -9.139 1.00 93.12 171 LEU A O 1
ATOM 1333 N N . ARG A 1 172 ? -3.619 -4.825 -8.089 1.00 91.25 172 ARG A N 1
ATOM 1334 C CA . ARG A 1 172 ? -4.103 -5.488 -9.312 1.00 91.25 172 ARG A CA 1
ATOM 1335 C C . ARG A 1 172 ? -5.185 -4.671 -10.022 1.00 91.25 172 ARG A C 1
ATOM 1337 O O . ARG A 1 172 ? -5.142 -4.528 -11.239 1.00 91.25 172 ARG A O 1
ATOM 1344 N N . LEU A 1 173 ? -6.114 -4.071 -9.270 1.00 88.38 173 LEU A N 1
ATOM 1345 C CA . LEU A 1 173 ? -7.141 -3.182 -9.827 1.00 88.38 173 LEU A CA 1
ATOM 1346 C C . LEU A 1 173 ? -6.532 -1.962 -10.541 1.00 88.38 173 LEU A C 1
ATOM 1348 O O . LEU A 1 173 ? -7.050 -1.516 -11.567 1.00 88.38 173 LEU A O 1
ATOM 1352 N N . LEU A 1 174 ? -5.467 -1.389 -9.980 1.00 87.00 174 LEU A N 1
ATOM 1353 C CA . LEU A 1 174 ? -4.783 -0.228 -10.547 1.00 87.00 174 LEU A CA 1
ATOM 1354 C C . LEU A 1 174 ? -3.890 -0.590 -11.737 1.00 87.00 174 LEU A C 1
ATOM 1356 O O . LEU A 1 174 ? -3.757 0.228 -12.645 1.00 87.00 174 LEU A O 1
ATOM 1360 N N . ASP A 1 175 ? -3.307 -1.787 -11.747 1.00 83.88 175 ASP A N 1
ATOM 1361 C CA . ASP A 1 175 ? -2.462 -2.266 -12.842 1.00 83.88 175 ASP A CA 1
ATOM 1362 C C . ASP A 1 175 ? -3.277 -2.428 -14.134 1.00 83.88 175 ASP A C 1
ATOM 1364 O O . ASP A 1 175 ? -2.911 -1.854 -15.159 1.00 83.88 175 ASP A O 1
ATOM 1368 N N . THR A 1 176 ? -4.468 -3.047 -14.076 1.00 77.75 176 THR A N 1
ATOM 1369 C CA . THR A 1 176 ? -5.390 -3.129 -15.232 1.00 77.75 176 THR A CA 1
ATOM 1370 C C . THR A 1 176 ? -5.721 -1.747 -15.805 1.00 77.75 176 THR A C 1
ATOM 1372 O O . THR A 1 176 ? -5.730 -1.549 -17.017 1.00 77.75 176 THR A O 1
ATOM 1375 N N . PHE A 1 177 ? -5.916 -0.745 -14.941 1.00 68.56 177 PHE A N 1
ATOM 1376 C CA . PHE A 1 177 ? -6.192 0.623 -15.380 1.00 68.56 177 PHE A CA 1
ATOM 1377 C C . PHE A 1 177 ? -5.018 1.262 -16.140 1.00 68.56 177 PHE A C 1
ATOM 1379 O O . PHE A 1 177 ? -5.243 2.096 -17.020 1.00 68.56 177 PHE A O 1
ATOM 1386 N N . GLN A 1 178 ? -3.769 0.905 -15.822 1.00 67.31 178 GLN A N 1
ATOM 1387 C CA . GLN A 1 178 ? -2.617 1.417 -16.567 1.00 67.31 178 GLN A CA 1
ATOM 1388 C C . GLN A 1 178 ? -2.549 0.854 -17.989 1.00 67.31 178 GLN A C 1
ATOM 1390 O O . GLN A 1 178 ? -2.175 1.595 -18.901 1.00 67.31 178 GLN A O 1
ATOM 1395 N N . PHE A 1 179 ? -2.939 -0.409 -18.183 1.00 61.25 179 PHE A N 1
ATOM 1396 C CA . PHE A 1 179 ? -3.056 -1.019 -19.509 1.00 61.25 179 PHE A CA 1
ATOM 1397 C C . PHE A 1 179 ? -4.153 -0.345 -20.342 1.00 61.25 179 PHE A C 1
ATOM 1399 O O . PHE A 1 179 ? -3.855 0.151 -21.429 1.00 61.25 179 PHE A O 1
ATOM 1406 N N . ASP A 1 180 ? -5.365 -0.193 -19.794 1.00 60.69 180 ASP A N 1
ATOM 1407 C CA . ASP A 1 180 ? -6.485 0.473 -20.481 1.00 60.69 180 ASP A CA 1
ATOM 1408 C C . ASP A 1 180 ? -6.123 1.900 -20.928 1.00 60.69 180 ASP A C 1
ATOM 1410 O O . ASP A 1 180 ? -6.437 2.327 -22.037 1.00 60.69 180 ASP A O 1
ATOM 1414 N N . MET A 1 181 ? -5.416 2.654 -20.078 1.00 60.12 181 MET A N 1
ATOM 1415 C CA . MET A 1 181 ? -4.981 4.016 -20.401 1.00 60.12 181 MET A CA 1
ATOM 1416 C C . MET A 1 181 ? -3.883 4.067 -21.469 1.00 60.12 181 MET A C 1
ATOM 1418 O O . MET A 1 181 ? -3.781 5.081 -22.160 1.00 60.12 181 MET A O 1
ATOM 1422 N N . LYS A 1 182 ? -3.034 3.039 -21.593 1.00 63.78 182 LYS A N 1
ATOM 1423 C CA . LYS A 1 182 ? -2.039 2.953 -22.675 1.00 63.78 182 LYS A CA 1
ATOM 1424 C C . LYS A 1 182 ? -2.722 2.636 -24.008 1.00 63.78 182 LYS A C 1
ATOM 1426 O O . LYS A 1 182 ? -2.449 3.330 -24.984 1.00 63.78 182 LYS A O 1
ATOM 1431 N N . GLU A 1 183 ? -3.652 1.685 -24.032 1.00 58.84 183 GLU A N 1
ATOM 1432 C CA . GLU A 1 183 ? -4.412 1.306 -25.235 1.00 58.84 183 GLU A CA 1
ATOM 1433 C C . GLU A 1 183 ? -5.325 2.435 -25.734 1.00 58.84 183 GLU A C 1
ATOM 1435 O O . GLU A 1 183 ? -5.245 2.836 -26.897 1.00 58.84 183 GLU A O 1
ATOM 1440 N N . MET A 1 184 ? -6.094 3.061 -24.835 1.00 56.72 184 MET A N 1
ATOM 1441 C CA . MET A 1 184 ? -6.976 4.195 -25.158 1.00 56.72 184 MET A CA 1
ATOM 1442 C C . MET A 1 184 ? -6.208 5.456 -25.595 1.00 56.72 184 MET A C 1
ATOM 1444 O O . MET A 1 184 ? -6.802 6.410 -26.080 1.00 56.72 184 MET A O 1
ATOM 1448 N N . ARG A 1 185 ? -4.883 5.496 -25.398 1.00 59.38 185 ARG A N 1
ATOM 1449 C CA . ARG A 1 185 ? -4.004 6.554 -25.921 1.00 59.38 185 ARG A CA 1
ATOM 1450 C C . ARG A 1 185 ? -3.379 6.198 -27.267 1.00 59.38 185 ARG A C 1
ATOM 1452 O O . ARG A 1 185 ? -3.096 7.109 -28.040 1.00 59.38 185 ARG A O 1
ATOM 1459 N N . ARG A 1 186 ? -3.145 4.910 -27.551 1.00 59.28 186 ARG A N 1
ATOM 1460 C CA . ARG A 1 186 ? -2.694 4.445 -28.877 1.00 59.28 186 ARG A CA 1
ATOM 1461 C C . ARG A 1 186 ? -3.802 4.618 -29.911 1.00 59.28 186 ARG A C 1
ATOM 1463 O O . ARG A 1 186 ? -3.542 5.049 -31.030 1.00 59.28 186 ARG A O 1
ATOM 1470 N N . GLN A 1 187 ? -5.037 4.336 -29.515 1.00 53.09 187 GLN A N 1
ATOM 1471 C CA . GLN A 1 187 ? -6.227 4.613 -30.307 1.00 53.09 187 GLN A CA 1
ATOM 1472 C C . GLN A 1 187 ? -6.629 6.071 -30.042 1.00 53.09 187 GLN A C 1
ATOM 1474 O O . GLN A 1 187 ? -7.015 6.398 -28.930 1.00 53.09 187 GLN A O 1
ATOM 1479 N N . ARG A 1 188 ? -6.517 6.983 -31.019 1.00 51.88 188 ARG A N 1
ATOM 1480 C CA . ARG A 1 188 ? -6.798 8.434 -30.863 1.00 51.88 188 ARG A CA 1
ATOM 1481 C C . ARG A 1 188 ? -8.282 8.780 -30.595 1.00 51.88 188 ARG A C 1
ATOM 1483 O O . ARG A 1 188 ? -8.750 9.835 -31.008 1.00 51.88 188 ARG A O 1
ATOM 1490 N N . HIS A 1 189 ? -9.042 7.930 -29.911 1.00 45.41 189 HIS A N 1
ATOM 1491 C CA . HIS A 1 189 ? -10.394 8.232 -29.456 1.00 45.41 189 HIS A CA 1
ATOM 1492 C C . HIS A 1 189 ? -10.345 8.798 -28.035 1.00 45.41 189 HIS A C 1
ATOM 1494 O O . HIS A 1 189 ? -10.383 8.079 -27.036 1.00 45.41 189 HIS A O 1
ATOM 1500 N N . PHE A 1 190 ? -10.288 10.127 -27.941 1.00 44.84 190 PHE A N 1
ATOM 1501 C CA . PHE A 1 190 ? -10.626 10.833 -26.710 1.00 44.84 190 PHE A CA 1
ATOM 1502 C C . PHE A 1 190 ? -12.107 10.579 -26.402 1.00 44.84 190 PHE A C 1
ATOM 1504 O O . PHE A 1 190 ? -12.980 11.260 -26.931 1.00 44.84 190 PHE A O 1
ATOM 1511 N N . SER A 1 191 ? -12.410 9.602 -25.545 1.00 39.66 191 SER A N 1
ATOM 1512 C CA . SER A 1 191 ? -13.715 9.581 -24.889 1.00 39.66 191 SER A CA 1
ATOM 1513 C C . SER A 1 191 ? -13.673 10.579 -23.715 1.00 39.66 191 SER A C 1
ATOM 1515 O O . SER A 1 191 ? -12.866 10.423 -22.794 1.00 39.66 191 SER A O 1
ATOM 1517 N N . PRO A 1 192 ? -14.500 11.642 -23.714 1.00 40.72 192 PRO A N 1
ATOM 1518 C CA . PRO A 1 192 ? -14.545 12.613 -22.614 1.00 40.72 192 PRO A CA 1
ATOM 1519 C C . PRO A 1 192 ? -15.214 12.039 -21.347 1.00 40.72 192 PRO A C 1
ATOM 1521 O O . PRO A 1 192 ? -15.186 12.648 -20.273 1.00 40.72 192 PRO A O 1
ATOM 1524 N N . PHE A 1 193 ? -15.775 10.830 -21.424 1.00 40.62 193 PHE A N 1
ATOM 1525 C CA . PHE A 1 193 ? -16.400 10.133 -20.307 1.00 40.62 193 PHE A CA 1
ATOM 1526 C C . PHE A 1 193 ? -15.356 9.498 -19.382 1.00 40.62 193 PHE A C 1
ATOM 1528 O O . PHE A 1 193 ? -15.098 8.305 -19.502 1.00 40.62 193 PHE A O 1
ATOM 1535 N N . ARG A 1 194 ? -14.766 10.281 -18.455 1.00 50.72 194 ARG A N 1
ATOM 1536 C CA . ARG A 1 194 ? -14.258 9.832 -17.119 1.00 50.72 194 ARG A CA 1
ATOM 1537 C C . ARG A 1 194 ? -13.420 10.859 -16.335 1.00 50.72 194 ARG A C 1
ATOM 1539 O O . ARG A 1 194 ? -12.755 10.481 -15.370 1.00 50.72 194 ARG A O 1
ATOM 1546 N N . SER A 1 195 ? -13.448 12.149 -16.685 1.00 52.66 195 SER A N 1
ATOM 1547 C CA . SER A 1 195 ? -12.584 13.164 -16.044 1.00 52.66 195 SER A CA 1
ATOM 1548 C C . SER A 1 195 ? -12.709 13.215 -14.503 1.00 52.66 195 SER A C 1
ATOM 1550 O O . SER A 1 195 ? -11.699 13.293 -13.803 1.00 52.66 195 SER A O 1
ATOM 1552 N N . GLY A 1 196 ? -13.921 13.038 -13.955 1.00 59.38 196 GLY A N 1
ATOM 1553 C CA . GLY A 1 196 ? -14.175 13.088 -12.504 1.00 59.38 196 GLY A CA 1
ATOM 1554 C C . GLY A 1 196 ? -13.595 11.927 -11.676 1.00 59.38 196 GLY A C 1
ATOM 1555 O O . GLY A 1 196 ? -13.226 12.121 -10.521 1.00 59.38 196 GLY A O 1
ATOM 1556 N N . ASP A 1 197 ? -13.436 10.735 -12.259 1.00 65.38 197 ASP A N 1
ATOM 1557 C CA . ASP A 1 197 ? -12.918 9.543 -11.558 1.00 65.38 197 ASP A CA 1
ATOM 1558 C C . ASP A 1 197 ? -11.388 9.420 -11.626 1.00 65.38 197 ASP A C 1
ATOM 1560 O O . ASP A 1 197 ? -10.789 8.557 -10.976 1.00 65.38 197 ASP A O 1
ATOM 1564 N N . ARG A 1 198 ? -10.734 10.254 -12.440 1.00 75.50 198 ARG A N 1
ATOM 1565 C CA . ARG A 1 198 ? -9.300 10.144 -12.719 1.00 75.50 198 ARG A CA 1
ATOM 1566 C C . ARG A 1 198 ? -8.448 10.590 -11.533 1.00 75.50 198 ARG A C 1
ATOM 1568 O O . ARG A 1 198 ? -7.489 9.901 -11.193 1.00 75.50 198 ARG A O 1
ATOM 1575 N N . LYS A 1 199 ? -8.807 11.701 -10.882 1.00 82.00 199 LYS A N 1
ATOM 1576 C CA . LYS A 1 199 ? -8.029 12.253 -9.762 1.00 82.00 199 LYS A CA 1
ATOM 1577 C C . LYS A 1 199 ? -7.989 11.303 -8.550 1.00 82.00 199 LYS A C 1
ATOM 1579 O O . LYS A 1 199 ? -6.883 10.946 -8.155 1.00 82.00 199 LYS A O 1
ATOM 1584 N N . PRO A 1 200 ? -9.117 10.761 -8.043 1.00 84.25 200 PRO A N 1
ATOM 1585 C CA . PRO A 1 200 ? -9.081 9.805 -6.930 1.00 84.25 200 PRO A CA 1
ATOM 1586 C C . PRO A 1 200 ? -8.305 8.518 -7.244 1.00 84.25 200 PRO A C 1
ATOM 1588 O O . PRO A 1 200 ? -7.703 7.930 -6.349 1.00 84.25 200 PRO A O 1
ATOM 1591 N N . LYS A 1 201 ? -8.304 8.069 -8.508 1.00 84.88 201 LYS A N 1
ATOM 1592 C CA . LYS A 1 201 ? -7.505 6.915 -8.953 1.00 84.88 201 LYS A CA 1
ATOM 1593 C C . LYS A 1 201 ? -6.009 7.216 -8.950 1.00 84.88 201 LYS A C 1
ATOM 1595 O O . LYS A 1 201 ? -5.238 6.381 -8.491 1.00 84.88 201 LYS A O 1
ATOM 1600 N N . ILE A 1 202 ? -5.607 8.386 -9.450 1.00 87.38 202 ILE A N 1
ATOM 1601 C CA . ILE A 1 202 ? -4.208 8.829 -9.422 1.00 87.38 202 ILE A CA 1
ATOM 1602 C C . ILE A 1 202 ? -3.733 8.952 -7.975 1.00 87.38 202 ILE A C 1
ATOM 1604 O O . ILE A 1 202 ? -2.707 8.378 -7.631 1.00 87.38 202 ILE A O 1
ATOM 1608 N N . ASP A 1 203 ? -4.500 9.618 -7.111 1.00 89.00 203 ASP A N 1
ATOM 1609 C CA . ASP A 1 203 ? -4.133 9.795 -5.703 1.00 89.00 203 ASP A CA 1
ATOM 1610 C C . ASP A 1 203 ? -4.000 8.442 -4.978 1.00 89.00 203 ASP A C 1
ATOM 1612 O O . ASP A 1 203 ? -3.080 8.238 -4.178 1.00 89.00 203 ASP A O 1
ATOM 1616 N N . LEU A 1 204 ? -4.884 7.485 -5.293 1.00 91.75 204 LEU A N 1
ATOM 1617 C CA . LEU A 1 204 ? -4.784 6.111 -4.804 1.00 91.75 204 LEU A CA 1
ATOM 1618 C C . LEU A 1 204 ? -3.530 5.402 -5.328 1.00 91.75 204 LEU A C 1
ATOM 1620 O O . LEU A 1 204 ? -2.815 4.815 -4.527 1.00 91.75 204 LEU A O 1
ATOM 1624 N N . LEU A 1 205 ? -3.212 5.509 -6.621 1.00 91.94 205 LEU A N 1
ATOM 1625 C CA . LEU A 1 205 ? -1.992 4.933 -7.191 1.00 91.94 205 LEU A CA 1
ATOM 1626 C C . LEU A 1 205 ? -0.731 5.485 -6.520 1.00 91.94 205 LEU A C 1
ATOM 1628 O O . LEU A 1 205 ? 0.115 4.704 -6.094 1.00 91.94 205 LEU A O 1
ATOM 1632 N N . LYS A 1 206 ? -0.633 6.810 -6.365 1.00 92.75 206 LYS A N 1
ATOM 1633 C CA . LYS A 1 206 ? 0.480 7.465 -5.658 1.00 92.75 206 LYS A CA 1
ATOM 1634 C C . LYS A 1 206 ? 0.632 6.919 -4.238 1.00 92.75 206 LYS A C 1
ATOM 1636 O O . LYS A 1 206 ? 1.738 6.633 -3.789 1.00 92.75 206 LYS A O 1
ATOM 1641 N N . THR A 1 207 ? -0.494 6.734 -3.550 1.00 94.12 207 THR A N 1
ATOM 1642 C CA . THR A 1 207 ? -0.521 6.163 -2.200 1.00 94.12 207 THR A CA 1
ATOM 1643 C C . THR A 1 207 ? -0.025 4.725 -2.206 1.00 94.12 207 THR A C 1
ATOM 1645 O O . THR A 1 207 ? 0.906 4.422 -1.472 1.00 94.12 207 THR A O 1
ATOM 1648 N N . CYS A 1 208 ? -0.565 3.863 -3.070 1.00 94.50 208 CYS A N 1
ATOM 1649 C CA . CYS A 1 208 ? -0.159 2.465 -3.151 1.00 94.50 208 CYS A CA 1
ATOM 1650 C C . CYS A 1 208 ? 1.330 2.304 -3.463 1.00 94.50 208 CYS A C 1
ATOM 1652 O O . CYS A 1 208 ? 2.001 1.537 -2.783 1.00 94.50 208 CYS A O 1
ATOM 1654 N N . VAL A 1 209 ? 1.859 3.069 -4.424 1.00 94.12 209 VAL A N 1
ATOM 1655 C CA . VAL A 1 209 ? 3.292 3.070 -4.756 1.00 94.12 209 VAL A CA 1
ATOM 1656 C C . VAL A 1 209 ? 4.135 3.425 -3.532 1.00 94.12 209 VAL A C 1
ATOM 1658 O O . VAL A 1 209 ? 5.102 2.733 -3.231 1.00 94.12 209 VAL A O 1
ATOM 1661 N N . ASN A 1 210 ? 3.749 4.452 -2.774 1.00 92.19 210 ASN A N 1
ATOM 1662 C CA . ASN A 1 210 ? 4.488 4.851 -1.576 1.00 92.19 210 ASN A CA 1
ATOM 1663 C C . ASN A 1 210 ? 4.340 3.853 -0.406 1.00 92.19 210 ASN A C 1
ATOM 1665 O O . ASN A 1 210 ? 5.170 3.826 0.497 1.00 92.19 210 ASN A O 1
ATOM 1669 N N . CYS A 1 211 ? 3.285 3.032 -0.401 1.00 94.12 211 CYS A N 1
ATOM 1670 C CA . CYS A 1 211 ? 3.067 2.006 0.621 1.00 94.12 211 CYS A CA 1
ATOM 1671 C C . CYS A 1 211 ? 3.960 0.770 0.436 1.00 94.12 211 CYS A C 1
ATOM 1673 O O . CYS A 1 211 ? 4.293 0.143 1.438 1.00 94.12 211 CYS A O 1
ATOM 1675 N N . ILE A 1 212 ? 4.344 0.424 -0.801 1.00 95.25 212 ILE A N 1
ATOM 1676 C CA . ILE A 1 212 ? 5.001 -0.855 -1.139 1.00 95.25 212 ILE A CA 1
ATOM 1677 C C . ILE A 1 212 ? 6.213 -1.200 -0.253 1.00 95.25 212 ILE A C 1
ATOM 1679 O O . ILE A 1 212 ? 6.246 -2.326 0.234 1.00 95.25 212 ILE A O 1
ATOM 1683 N N . PRO A 1 213 ? 7.184 -0.301 0.017 1.00 90.81 213 PRO A N 1
ATOM 1684 C CA . PRO A 1 213 ? 8.369 -0.671 0.804 1.00 90.81 213 PRO A CA 1
ATOM 1685 C C . PRO A 1 213 ? 8.008 -1.135 2.224 1.00 90.81 213 PRO A C 1
ATOM 1687 O O . PRO A 1 213 ? 8.612 -2.050 2.784 1.00 90.81 213 PRO A O 1
ATOM 1690 N N . ARG A 1 214 ? 6.939 -0.553 2.782 1.00 92.06 214 ARG A N 1
ATOM 1691 C CA . ARG A 1 214 ? 6.488 -0.827 4.144 1.00 92.06 214 ARG A CA 1
ATOM 1692 C C . ARG A 1 214 ? 5.415 -1.912 4.236 1.00 92.06 214 ARG A C 1
ATOM 1694 O O . ARG A 1 214 ? 5.363 -2.620 5.235 1.00 92.06 214 ARG A O 1
ATOM 1701 N N . LEU A 1 215 ? 4.557 -2.047 3.228 1.00 95.25 215 LEU A N 1
ATOM 1702 C CA . LEU A 1 215 ? 3.467 -3.019 3.178 1.00 95.25 215 LEU A CA 1
ATOM 1703 C C . LEU A 1 215 ? 3.549 -3.807 1.874 1.00 95.25 215 LEU A C 1
ATOM 1705 O O . LEU A 1 215 ? 3.159 -3.317 0.818 1.00 95.25 215 LEU A O 1
ATOM 1709 N N . LEU A 1 216 ? 4.032 -5.043 1.962 1.00 94.81 216 LEU A N 1
ATOM 1710 C CA . LEU A 1 216 ? 4.125 -5.924 0.803 1.00 94.81 216 LEU A CA 1
ATOM 1711 C C . LEU A 1 216 ? 2.765 -6.564 0.479 1.00 94.81 216 LEU A C 1
ATOM 1713 O O . LEU A 1 216 ? 2.004 -6.873 1.401 1.00 94.81 216 LEU A O 1
ATOM 1717 N N . PRO A 1 217 ? 2.459 -6.831 -0.802 1.00 95.19 217 PRO A N 1
ATOM 1718 C CA . PRO A 1 217 ? 1.318 -7.671 -1.177 1.00 95.19 217 PRO A CA 1
ATOM 1719 C C . PRO A 1 217 ? 1.445 -9.087 -0.581 1.00 95.19 217 PRO A C 1
ATOM 1721 O O . PRO A 1 217 ? 2.503 -9.454 -0.060 1.00 95.19 217 PRO A O 1
ATOM 1724 N N . TYR A 1 218 ? 0.352 -9.850 -0.560 1.00 93.81 218 TYR A N 1
ATOM 1725 C CA . TYR A 1 218 ? 0.283 -11.130 0.152 1.00 93.81 218 TYR A CA 1
ATOM 1726 C C . TYR A 1 218 ? 0.882 -12.280 -0.675 1.00 93.81 218 TYR A C 1
ATOM 1728 O O . TYR A 1 218 ? 1.872 -12.862 -0.249 1.00 93.81 218 TYR A O 1
ATOM 1736 N N . GLU A 1 219 ? 0.349 -12.523 -1.873 1.00 93.69 219 GLU A N 1
ATOM 1737 C CA . GLU A 1 219 ? 0.728 -13.606 -2.795 1.00 93.69 219 GLU A CA 1
ATOM 1738 C C . GLU A 1 219 ? 1.348 -13.099 -4.108 1.00 93.69 219 GLU A C 1
ATOM 1740 O O . GLU A 1 219 ? 1.838 -13.892 -4.907 1.00 93.69 219 GLU A O 1
ATOM 1745 N N . MET A 1 220 ? 1.324 -11.789 -4.379 1.00 94.00 220 MET A N 1
ATOM 1746 C CA . MET A 1 220 ? 1.985 -11.232 -5.565 1.00 94.00 220 MET A CA 1
ATOM 1747 C C . MET A 1 220 ? 3.485 -11.537 -5.522 1.00 94.00 220 MET A C 1
ATOM 1749 O O . MET A 1 220 ? 4.188 -11.184 -4.569 1.00 94.00 220 MET A O 1
ATOM 1753 N N . SER A 1 221 ? 3.980 -12.173 -6.580 1.00 93.88 221 SER A N 1
ATOM 1754 C CA . SER A 1 221 ? 5.377 -12.569 -6.673 1.00 93.88 221 SER A CA 1
ATOM 1755 C C . SER A 1 221 ? 6.300 -11.352 -6.761 1.00 93.88 221 SER A C 1
ATOM 1757 O O . SER A 1 221 ? 5.915 -10.250 -7.165 1.00 93.88 221 SER A O 1
ATOM 1759 N N . ARG A 1 222 ? 7.575 -11.554 -6.417 1.00 93.12 222 ARG A N 1
ATOM 1760 C CA . ARG A 1 222 ? 8.580 -10.481 -6.476 1.00 93.12 222 ARG A CA 1
ATOM 1761 C C . ARG A 1 222 ? 8.766 -9.951 -7.896 1.00 93.12 222 ARG A C 1
ATOM 1763 O O . ARG A 1 222 ? 8.929 -8.749 -8.075 1.00 93.12 222 ARG A O 1
ATOM 1770 N N . THR A 1 223 ? 8.713 -10.842 -8.884 1.00 91.88 223 THR A N 1
ATOM 1771 C CA . THR A 1 223 ? 8.796 -10.493 -10.304 1.00 91.88 223 THR A CA 1
ATOM 1772 C C . THR A 1 223 ? 7.601 -9.650 -10.726 1.00 91.88 223 THR A C 1
ATOM 1774 O O . THR A 1 223 ? 7.802 -8.572 -11.273 1.00 91.88 223 THR A O 1
ATOM 1777 N N . GLU A 1 224 ? 6.376 -10.062 -10.389 1.00 93.38 224 GLU A N 1
ATOM 1778 C CA . GLU A 1 224 ? 5.169 -9.284 -10.699 1.00 93.38 224 GLU A CA 1
ATOM 1779 C C . GLU A 1 224 ? 5.193 -7.895 -10.051 1.00 93.38 224 GLU A C 1
ATOM 1781 O O . GLU A 1 224 ? 4.836 -6.911 -10.695 1.00 93.38 224 GLU A O 1
ATOM 1786 N N . LEU A 1 225 ? 5.643 -7.786 -8.795 1.00 94.56 225 LEU A N 1
ATOM 1787 C CA . LEU A 1 225 ? 5.722 -6.498 -8.104 1.00 94.56 225 LEU A CA 1
ATOM 1788 C C . LEU A 1 225 ? 6.760 -5.561 -8.744 1.00 94.56 225 LEU A C 1
ATOM 1790 O O . LEU A 1 225 ? 6.504 -4.363 -8.885 1.00 94.56 225 LEU A O 1
ATOM 1794 N N . ILE A 1 226 ? 7.914 -6.097 -9.155 1.00 92.06 226 ILE A N 1
ATOM 1795 C CA . ILE A 1 226 ? 8.933 -5.338 -9.891 1.00 92.06 226 ILE A CA 1
ATOM 1796 C C . ILE A 1 226 ? 8.416 -4.914 -11.264 1.00 92.06 226 ILE A C 1
ATOM 1798 O O . ILE A 1 226 ? 8.569 -3.748 -11.623 1.00 92.06 226 ILE A O 1
ATOM 1802 N N . GLU A 1 227 ? 7.765 -5.810 -12.006 1.00 88.94 227 GLU A N 1
ATOM 1803 C CA . GLU A 1 227 ? 7.167 -5.489 -13.303 1.00 88.94 227 GLU A CA 1
ATOM 1804 C C . GLU A 1 227 ? 6.079 -4.414 -13.172 1.00 88.94 227 GLU A C 1
ATOM 1806 O O . GLU A 1 227 ? 6.045 -3.479 -13.973 1.00 88.94 227 GLU A O 1
ATOM 1811 N N . LEU A 1 228 ? 5.230 -4.487 -12.140 1.00 92.25 228 LEU A N 1
ATOM 1812 C CA . LEU A 1 228 ? 4.230 -3.461 -11.838 1.00 92.25 228 LEU A CA 1
ATOM 1813 C C . LEU A 1 228 ? 4.897 -2.108 -11.574 1.00 92.25 228 LEU A C 1
ATOM 1815 O O . LEU A 1 228 ? 4.525 -1.109 -12.191 1.00 92.25 228 LEU A O 1
ATOM 1819 N N . LEU A 1 229 ? 5.898 -2.055 -10.690 1.00 91.69 229 LEU A N 1
ATOM 1820 C CA . LEU A 1 229 ? 6.621 -0.815 -10.395 1.00 91.69 229 LEU A CA 1
ATOM 1821 C C . LEU A 1 229 ? 7.327 -0.263 -11.631 1.00 91.69 229 LEU A C 1
ATOM 1823 O O . LEU A 1 229 ? 7.268 0.939 -11.873 1.00 91.69 229 LEU A O 1
ATOM 1827 N N . ALA A 1 230 ? 7.934 -1.123 -12.446 1.00 86.88 230 ALA A N 1
ATOM 1828 C CA . ALA A 1 230 ? 8.571 -0.713 -13.686 1.00 86.88 230 ALA A CA 1
ATOM 1829 C C . ALA A 1 230 ? 7.555 -0.145 -14.685 1.00 86.88 230 ALA A C 1
ATOM 1831 O O . ALA A 1 230 ? 7.796 0.915 -15.259 1.00 86.88 230 ALA A O 1
ATOM 1832 N N . ARG A 1 231 ? 6.375 -0.767 -14.837 1.00 85.88 231 ARG A N 1
ATOM 1833 C CA . ARG A 1 231 ? 5.275 -0.211 -15.645 1.00 85.88 231 ARG A CA 1
ATOM 1834 C C . ARG A 1 231 ? 4.854 1.174 -15.147 1.00 85.88 231 ARG A C 1
ATOM 1836 O O . ARG A 1 231 ? 4.661 2.071 -15.972 1.00 85.88 231 ARG A O 1
ATOM 1843 N N . VA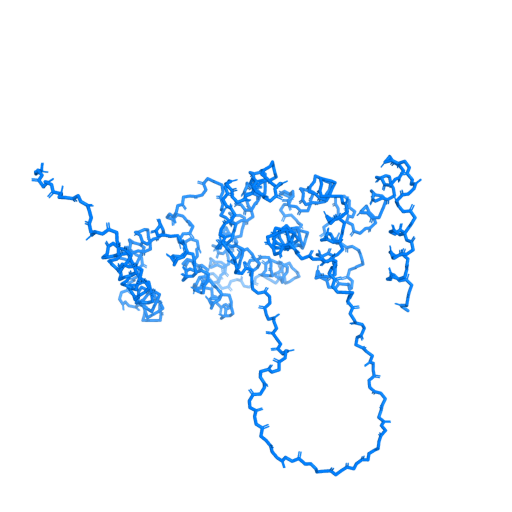L A 1 232 ? 4.760 1.365 -13.828 1.00 88.50 232 VAL A N 1
ATOM 1844 C CA . VAL A 1 232 ? 4.405 2.654 -13.211 1.00 88.50 232 VAL A CA 1
ATOM 1845 C C . VAL A 1 232 ? 5.518 3.694 -13.394 1.00 88.50 232 VAL A C 1
ATOM 1847 O O . VAL A 1 232 ? 5.218 4.862 -13.631 1.00 88.50 232 VAL A O 1
ATOM 1850 N N . SER A 1 233 ? 6.792 3.299 -13.381 1.00 85.81 233 SER A N 1
ATOM 1851 C CA . SER A 1 233 ? 7.932 4.181 -13.683 1.00 85.81 233 SER A CA 1
ATOM 1852 C C . SER A 1 233 ? 7.915 4.728 -15.116 1.00 85.81 233 SER A C 1
ATOM 1854 O O . SER A 1 233 ? 8.612 5.694 -15.413 1.00 85.81 233 SER A O 1
ATOM 1856 N N . LEU A 1 234 ? 7.083 4.165 -15.998 1.00 78.50 234 LEU A N 1
ATOM 1857 C CA . LEU A 1 234 ? 6.848 4.642 -17.364 1.00 78.50 234 LEU A CA 1
ATOM 1858 C C . LEU A 1 234 ? 5.558 5.464 -17.502 1.00 78.50 234 LEU A C 1
ATOM 1860 O O . LEU A 1 234 ? 5.058 5.664 -18.612 1.00 78.50 234 LEU A O 1
ATOM 1864 N N . ASN A 1 235 ? 4.969 5.913 -16.391 1.00 82.94 235 ASN A N 1
ATOM 1865 C CA . ASN A 1 235 ? 3.767 6.739 -16.429 1.00 82.94 235 ASN A CA 1
ATOM 1866 C C . ASN A 1 235 ? 4.019 8.066 -17.167 1.00 82.94 235 ASN A C 1
ATOM 1868 O O . ASN A 1 235 ? 5.118 8.604 -17.159 1.00 82.94 235 ASN A O 1
ATOM 1872 N N . VAL A 1 236 ? 2.990 8.638 -17.791 1.00 77.31 236 VAL A N 1
ATOM 1873 C CA . VAL A 1 236 ? 3.097 9.960 -18.440 1.00 77.31 236 VAL A CA 1
ATOM 1874 C C . VAL A 1 236 ? 3.239 11.076 -17.402 1.00 77.31 236 VAL A C 1
ATOM 1876 O O . VAL A 1 236 ? 3.920 12.068 -17.647 1.00 77.31 236 VAL A O 1
ATOM 1879 N N . ASP A 1 237 ? 2.624 10.897 -16.236 1.00 83.25 237 ASP A N 1
ATOM 1880 C CA . ASP A 1 237 ? 2.753 11.810 -15.107 1.00 83.25 237 ASP A CA 1
ATOM 1881 C C . ASP A 1 237 ? 4.146 11.673 -14.477 1.00 83.25 237 ASP A C 1
ATOM 1883 O O . ASP A 1 237 ? 4.522 10.605 -13.989 1.00 83.25 237 ASP A O 1
ATOM 1887 N N . GLU A 1 238 ? 4.920 12.756 -14.527 1.00 86.12 238 GLU A N 1
ATOM 1888 C CA . GLU A 1 238 ? 6.300 12.798 -14.042 1.00 86.12 238 GLU A CA 1
ATOM 1889 C C . GLU A 1 238 ? 6.416 12.513 -12.548 1.00 86.12 238 GLU A C 1
ATOM 1891 O O . GLU A 1 238 ? 7.298 11.765 -12.131 1.00 86.12 238 GLU A O 1
ATOM 1896 N N . GLU A 1 239 ? 5.493 13.034 -11.743 1.00 88.56 239 GLU A N 1
ATOM 1897 C CA . GLU A 1 239 ? 5.505 12.827 -10.300 1.00 88.56 239 GLU A CA 1
ATOM 1898 C C . GLU A 1 239 ? 5.312 11.341 -9.973 1.00 88.56 239 GLU A C 1
ATOM 1900 O O . GLU A 1 239 ? 6.023 10.788 -9.133 1.00 88.56 239 GLU A O 1
ATOM 1905 N N . ILE A 1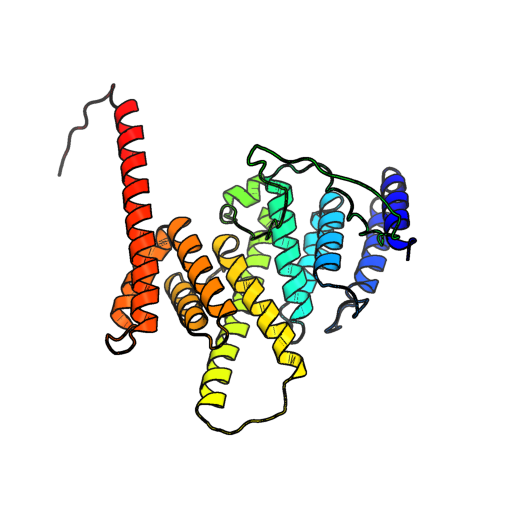 240 ? 4.389 10.671 -10.676 1.00 88.88 240 ILE A N 1
ATOM 1906 C CA . ILE A 1 240 ? 4.165 9.225 -10.534 1.00 88.88 240 ILE A CA 1
ATOM 1907 C C . ILE A 1 240 ? 5.417 8.432 -10.917 1.00 88.88 240 ILE A C 1
ATOM 1909 O O . ILE A 1 240 ? 5.772 7.503 -10.188 1.00 88.88 240 ILE A O 1
ATOM 1913 N N . ARG A 1 241 ? 6.101 8.799 -12.013 1.00 86.94 241 ARG A N 1
ATOM 1914 C CA . ARG A 1 241 ? 7.357 8.137 -12.408 1.00 86.94 241 ARG A CA 1
ATOM 1915 C C . ARG A 1 241 ? 8.409 8.239 -11.311 1.00 86.94 241 ARG A C 1
ATOM 1917 O O . ARG A 1 241 ? 8.945 7.218 -10.888 1.00 86.94 241 ARG A O 1
ATOM 1924 N N . MET A 1 242 ? 8.654 9.455 -10.823 1.00 88.69 242 MET A N 1
ATOM 1925 C CA . MET A 1 242 ? 9.663 9.719 -9.795 1.00 88.69 242 MET A CA 1
ATOM 1926 C C . MET A 1 242 ? 9.364 8.958 -8.500 1.00 88.69 242 MET A C 1
ATOM 1928 O O . MET A 1 242 ? 10.267 8.388 -7.889 1.00 88.69 242 MET A O 1
ATOM 1932 N N . MET A 1 243 ? 8.093 8.887 -8.091 1.00 90.31 243 MET A N 1
ATOM 1933 C CA . MET A 1 243 ? 7.703 8.099 -6.919 1.00 90.31 243 MET A CA 1
ATOM 1934 C C . MET A 1 243 ? 7.910 6.599 -7.123 1.00 90.31 243 MET A C 1
ATOM 1936 O O . MET A 1 243 ? 8.404 5.942 -6.214 1.00 90.31 243 MET A O 1
ATOM 1940 N N . ALA A 1 244 ? 7.564 6.048 -8.288 1.00 91.06 244 ALA A N 1
ATOM 1941 C CA . ALA A 1 244 ? 7.758 4.624 -8.560 1.00 91.06 244 ALA A CA 1
ATOM 1942 C C . ALA A 1 244 ? 9.241 4.236 -8.575 1.00 91.06 244 ALA A C 1
ATOM 1944 O O . ALA A 1 244 ? 9.613 3.229 -7.974 1.00 91.06 244 ALA A O 1
ATOM 1945 N N . GLN A 1 245 ? 10.091 5.074 -9.172 1.00 88.19 245 GLN A N 1
ATOM 1946 C CA . GLN A 1 245 ? 11.544 4.906 -9.143 1.00 88.19 245 GLN A CA 1
ATOM 1947 C C . GLN A 1 245 ? 12.086 4.955 -7.710 1.00 88.19 245 GLN A C 1
ATOM 1949 O O . GLN A 1 245 ? 12.841 4.069 -7.310 1.00 88.19 245 GLN A O 1
ATOM 1954 N N . GLN A 1 246 ? 11.660 5.937 -6.907 1.00 89.81 246 GLN A N 1
ATOM 1955 C CA . GLN A 1 246 ? 12.083 6.043 -5.510 1.00 89.81 246 GLN A CA 1
ATOM 1956 C C . GLN A 1 246 ? 11.620 4.840 -4.678 1.00 89.81 246 GLN A C 1
ATOM 1958 O O . GLN A 1 246 ? 12.405 4.273 -3.919 1.00 89.81 246 GLN A O 1
ATOM 1963 N N . THR A 1 247 ? 10.367 4.414 -4.844 1.00 92.12 247 THR A N 1
ATOM 1964 C CA . THR A 1 247 ? 9.830 3.211 -4.202 1.00 92.12 247 THR A CA 1
ATOM 1965 C C . THR A 1 247 ? 10.637 1.974 -4.578 1.00 92.12 247 THR A C 1
ATOM 1967 O O . THR A 1 247 ? 10.950 1.170 -3.705 1.00 92.12 247 THR A O 1
ATOM 1970 N N . MET A 1 248 ? 10.985 1.817 -5.856 1.00 90.38 248 MET A N 1
ATOM 1971 C CA . MET A 1 248 ? 11.769 0.684 -6.340 1.00 90.38 248 MET A CA 1
ATOM 1972 C C . MET A 1 248 ? 13.163 0.658 -5.705 1.00 90.38 248 MET A C 1
ATOM 1974 O O . MET A 1 248 ? 13.587 -0.389 -5.219 1.00 90.38 248 MET A O 1
ATOM 1978 N N . VAL A 1 249 ? 13.840 1.810 -5.629 1.00 87.19 249 VAL A N 1
ATOM 1979 C CA . VAL A 1 249 ? 15.125 1.947 -4.924 1.00 87.19 249 VAL A CA 1
ATOM 1980 C C . VAL A 1 249 ? 14.985 1.532 -3.457 1.00 87.19 249 VAL A C 1
ATOM 1982 O O . VAL A 1 249 ? 15.750 0.691 -2.989 1.00 87.19 249 VAL A O 1
ATOM 1985 N N . ASN A 1 250 ? 13.986 2.063 -2.746 1.00 88.94 250 ASN A N 1
ATOM 1986 C CA . ASN A 1 250 ? 13.763 1.753 -1.332 1.00 88.94 250 ASN A CA 1
ATOM 1987 C C . ASN A 1 250 ? 13.496 0.259 -1.109 1.00 88.94 250 ASN A C 1
ATOM 1989 O O . ASN A 1 250 ? 14.141 -0.359 -0.268 1.00 88.94 250 ASN A O 1
ATOM 1993 N N . LEU A 1 251 ? 12.604 -0.334 -1.907 1.00 90.44 251 LEU A N 1
ATOM 1994 C CA . LEU A 1 251 ? 12.233 -1.746 -1.815 1.00 90.44 251 LEU A CA 1
ATOM 1995 C C . LEU A 1 251 ? 13.445 -2.672 -1.996 1.00 90.44 251 LEU A C 1
ATOM 1997 O O . LEU A 1 251 ? 13.629 -3.621 -1.239 1.00 90.44 251 LEU A O 1
ATOM 2001 N N . ILE A 1 252 ? 14.277 -2.389 -2.998 1.00 86.75 252 ILE A N 1
ATOM 2002 C CA . ILE A 1 252 ? 15.463 -3.184 -3.335 1.00 86.75 252 ILE A CA 1
ATOM 2003 C C . ILE A 1 252 ? 16.565 -3.051 -2.271 1.00 86.75 252 ILE A C 1
ATOM 2005 O O . ILE A 1 252 ? 17.302 -4.012 -2.012 1.00 86.75 252 ILE A O 1
ATOM 2009 N N . ILE A 1 253 ? 16.713 -1.861 -1.680 1.00 82.75 253 ILE A N 1
ATOM 2010 C CA . ILE A 1 253 ? 17.674 -1.615 -0.599 1.00 82.75 253 ILE A CA 1
ATOM 2011 C C . ILE A 1 253 ? 17.224 -2.330 0.677 1.00 82.75 253 ILE A C 1
ATOM 2013 O O . ILE A 1 253 ? 18.028 -3.044 1.276 1.00 82.75 253 ILE A O 1
ATOM 2017 N N . GLU A 1 254 ? 15.960 -2.161 1.070 1.00 82.31 254 GLU A N 1
ATOM 2018 C CA . GLU A 1 254 ? 15.398 -2.741 2.295 1.00 82.31 254 GLU A CA 1
ATOM 2019 C C . GLU A 1 254 ? 15.283 -4.268 2.212 1.00 82.31 254 GLU A C 1
ATOM 2021 O O . GLU A 1 254 ? 15.510 -4.958 3.203 1.00 82.31 254 GLU A O 1
ATOM 2026 N N . SER A 1 255 ? 14.980 -4.815 1.030 1.00 83.62 255 SER A N 1
ATOM 2027 C CA . SER A 1 255 ? 14.795 -6.250 0.833 1.00 83.62 255 SER A CA 1
ATOM 2028 C C . SER A 1 255 ? 15.639 -6.781 -0.337 1.00 83.62 255 SER A C 1
ATOM 2030 O O . SER A 1 255 ? 15.258 -6.660 -1.508 1.00 83.62 255 SER A O 1
ATOM 2032 N N . PRO A 1 256 ? 16.773 -7.459 -0.048 1.00 84.62 256 PRO A N 1
ATOM 2033 C CA . PRO A 1 256 ? 17.652 -8.035 -1.069 1.00 84.62 256 PRO A CA 1
ATOM 2034 C C . PRO A 1 256 ? 16.967 -9.015 -2.029 1.00 84.62 256 PRO A C 1
ATOM 2036 O O . PRO A 1 256 ? 17.449 -9.224 -3.142 1.00 84.62 256 PRO A O 1
ATOM 2039 N N . ALA A 1 257 ? 15.832 -9.592 -1.627 1.00 88.38 257 ALA A N 1
ATOM 2040 C CA . ALA A 1 257 ? 15.082 -10.561 -2.416 1.00 88.38 257 ALA A CA 1
ATOM 2041 C C . ALA A 1 257 ? 14.530 -9.992 -3.740 1.00 88.38 257 ALA A C 1
ATOM 2043 O O . ALA A 1 257 ? 14.190 -10.761 -4.638 1.00 88.38 257 ALA A O 1
ATOM 2044 N N . TYR A 1 258 ? 14.461 -8.664 -3.886 1.00 90.56 258 TYR A N 1
ATOM 2045 C CA . TYR A 1 258 ? 14.002 -7.994 -5.109 1.00 90.56 258 TYR A CA 1
ATOM 2046 C C . TYR A 1 258 ? 15.123 -7.661 -6.105 1.00 90.56 258 TYR A C 1
ATOM 2048 O O . TYR A 1 258 ? 14.835 -7.274 -7.236 1.00 90.56 258 TYR A O 1
ATOM 2056 N N . ARG A 1 259 ? 16.398 -7.847 -5.732 1.00 89.81 259 ARG A N 1
ATOM 2057 C CA . ARG A 1 259 ? 17.551 -7.521 -6.593 1.00 89.81 259 ARG A CA 1
ATOM 2058 C C . ARG A 1 259 ? 17.592 -8.382 -7.855 1.00 89.81 259 ARG A C 1
ATOM 2060 O O . ARG A 1 259 ? 17.728 -7.852 -8.951 1.00 89.81 259 ARG A O 1
ATOM 2067 N N . GLN A 1 260 ? 17.452 -9.700 -7.693 1.00 90.12 260 GLN A N 1
ATOM 2068 C CA . GLN A 1 260 ? 17.502 -10.660 -8.802 1.00 90.12 260 GLN A CA 1
ATOM 2069 C C . GLN A 1 260 ? 16.362 -10.433 -9.816 1.00 90.12 260 GLN A C 1
ATOM 2071 O O . GLN A 1 260 ? 16.667 -10.230 -10.992 1.00 90.12 260 GLN A O 1
ATOM 2076 N N . PRO A 1 261 ? 15.079 -10.347 -9.398 1.00 90.88 261 PRO A N 1
ATOM 2077 C CA . PRO A 1 261 ? 13.991 -10.006 -10.316 1.00 90.88 261 PRO A CA 1
ATOM 2078 C C . PRO A 1 261 ? 14.193 -8.678 -11.058 1.00 90.88 261 PRO A C 1
ATOM 2080 O O . PRO A 1 261 ? 13.857 -8.577 -12.234 1.00 90.88 261 PRO A O 1
ATOM 2083 N N . PHE A 1 262 ? 14.769 -7.662 -10.405 1.00 89.44 262 PHE A N 1
ATOM 2084 C CA . PHE A 1 262 ? 15.043 -6.375 -11.048 1.00 89.44 262 PHE A CA 1
ATOM 2085 C C . PHE A 1 262 ? 16.111 -6.463 -12.145 1.00 89.44 262 PHE A C 1
ATOM 2087 O O . PHE A 1 262 ? 15.916 -5.922 -13.230 1.00 89.44 262 PHE A O 1
ATOM 2094 N N . ILE A 1 263 ? 17.211 -7.184 -11.911 1.00 90.12 263 ILE A N 1
ATOM 2095 C CA . ILE A 1 263 ? 18.258 -7.380 -12.929 1.00 90.12 263 ILE A CA 1
ATOM 2096 C C . ILE A 1 263 ? 17.696 -8.138 -14.140 1.00 90.12 263 ILE A C 1
ATOM 2098 O O . ILE A 1 263 ? 17.912 -7.723 -15.279 1.00 90.12 263 ILE A O 1
ATOM 2102 N N . GLN A 1 264 ? 16.916 -9.195 -13.896 1.00 90.00 264 GLN A N 1
ATOM 2103 C CA . GLN A 1 264 ? 16.246 -9.958 -14.955 1.00 90.00 264 GLN A CA 1
ATOM 2104 C C . GLN A 1 264 ? 15.269 -9.090 -15.756 1.00 90.00 264 GLN A C 1
ATOM 2106 O O . GLN A 1 264 ? 15.196 -9.206 -16.979 1.00 90.00 264 GLN A O 1
ATOM 2111 N N . PHE A 1 265 ? 14.542 -8.193 -15.083 1.00 88.38 265 PHE A N 1
ATOM 2112 C CA . PHE A 1 265 ? 13.643 -7.252 -15.742 1.00 88.38 265 PHE A CA 1
ATOM 2113 C C . PHE A 1 265 ? 14.389 -6.349 -16.734 1.00 88.38 265 PHE A C 1
ATOM 2115 O O . PHE A 1 265 ? 13.954 -6.227 -17.879 1.00 88.38 265 PHE A O 1
ATOM 2122 N N . ILE A 1 266 ? 15.518 -5.757 -16.319 1.00 87.62 266 ILE A N 1
ATOM 2123 C CA . ILE A 1 266 ? 16.326 -4.890 -17.193 1.00 87.62 266 ILE A CA 1
ATOM 2124 C C . ILE A 1 266 ? 16.749 -5.660 -18.445 1.00 87.62 266 ILE A C 1
ATOM 2126 O O . ILE A 1 266 ? 16.497 -5.200 -19.554 1.00 87.62 266 ILE A O 1
ATOM 2130 N N . GLN A 1 267 ? 17.326 -6.852 -18.264 1.00 86.62 267 GLN A N 1
ATOM 2131 C CA . GLN A 1 267 ? 17.835 -7.675 -19.365 1.00 86.62 267 GLN A CA 1
ATOM 2132 C C . GLN A 1 267 ? 16.748 -8.089 -20.362 1.00 86.62 267 GLN A C 1
ATOM 2134 O O . GLN A 1 267 ? 17.013 -8.187 -21.556 1.00 86.62 267 GLN A O 1
ATOM 2139 N N . LYS A 1 268 ? 15.532 -8.364 -19.878 1.00 86.75 268 LYS A N 1
ATOM 2140 C CA . LYS A 1 268 ? 14.454 -8.913 -20.706 1.00 86.75 268 LYS A CA 1
ATOM 2141 C C . LYS A 1 268 ? 13.599 -7.846 -21.390 1.00 86.75 268 LYS A C 1
ATOM 2143 O O . LYS A 1 268 ? 13.069 -8.108 -22.467 1.00 86.75 268 LYS A O 1
ATOM 2148 N N . TYR A 1 269 ? 13.410 -6.683 -20.764 1.00 82.00 269 TYR A N 1
ATOM 2149 C CA . TYR A 1 269 ? 12.347 -5.750 -21.161 1.00 82.00 269 TYR A CA 1
ATOM 2150 C C . TYR A 1 269 ? 12.798 -4.317 -21.451 1.00 82.00 269 TYR A C 1
ATOM 2152 O O . TYR A 1 269 ? 11.971 -3.529 -21.912 1.00 82.00 269 TYR A O 1
ATOM 2160 N N . VAL A 1 270 ? 14.056 -3.951 -21.194 1.00 83.44 270 VAL A N 1
ATOM 2161 C CA . VAL A 1 270 ? 14.555 -2.591 -21.451 1.00 83.44 270 VAL A CA 1
ATOM 2162 C C . VAL A 1 270 ? 15.440 -2.610 -22.701 1.00 83.44 270 VAL A C 1
ATOM 2164 O O . VAL A 1 270 ? 16.595 -3.015 -22.605 1.00 83.44 270 VAL A O 1
ATOM 2167 N N . PRO A 1 271 ? 14.926 -2.210 -23.881 1.00 83.00 271 PRO A N 1
ATOM 2168 C CA . PRO A 1 271 ? 15.719 -2.196 -25.104 1.00 83.00 271 PRO A CA 1
ATOM 2169 C C . PRO A 1 271 ? 16.694 -1.012 -25.128 1.00 83.00 271 PRO A C 1
ATOM 2171 O O . PRO A 1 271 ? 16.371 0.082 -24.655 1.00 83.00 271 PRO A O 1
ATOM 2174 N N . ASP A 1 272 ? 17.830 -1.190 -25.803 1.00 82.06 272 ASP A N 1
ATOM 2175 C CA . ASP A 1 272 ? 18.852 -0.145 -25.989 1.00 82.06 272 ASP A CA 1
ATOM 2176 C C . ASP A 1 272 ? 18.323 1.092 -26.738 1.00 82.06 272 ASP A C 1
ATOM 2178 O O . ASP A 1 272 ? 18.852 2.195 -26.619 1.00 82.06 272 ASP A O 1
ATOM 2182 N N . THR A 1 273 ? 17.216 0.942 -27.470 1.00 86.31 273 THR A N 1
ATOM 2183 C CA . THR A 1 273 ? 16.551 2.018 -28.215 1.00 86.31 273 THR A CA 1
ATOM 2184 C C . THR A 1 273 ? 15.701 2.948 -27.340 1.00 86.31 273 THR A C 1
ATOM 2186 O O . THR A 1 273 ? 15.101 3.889 -27.860 1.00 86.31 273 THR A O 1
ATOM 2189 N N . ALA A 1 274 ? 15.597 2.700 -26.028 1.00 80.69 274 ALA A N 1
ATOM 2190 C CA . ALA A 1 274 ? 14.803 3.495 -25.087 1.00 80.69 274 ALA A CA 1
ATOM 2191 C C . ALA A 1 274 ? 15.698 4.243 -24.069 1.00 80.69 274 ALA A C 1
ATOM 2193 O O . ALA A 1 274 ? 15.700 3.901 -22.882 1.00 80.69 274 ALA A O 1
ATOM 2194 N N . PRO A 1 275 ? 16.419 5.307 -24.482 1.00 83.62 275 PRO A N 1
ATOM 2195 C CA . PRO A 1 275 ? 17.508 5.903 -23.699 1.00 83.62 275 PRO A CA 1
ATOM 2196 C C . PRO A 1 275 ? 17.075 6.403 -22.315 1.00 83.62 275 PRO A C 1
ATOM 2198 O O . PRO A 1 275 ? 17.775 6.183 -21.333 1.00 83.62 275 PRO A O 1
ATOM 2201 N N . HIS A 1 276 ? 15.890 7.011 -22.196 1.00 80.69 276 HIS A N 1
ATOM 2202 C CA . HIS A 1 276 ? 15.379 7.488 -20.904 1.00 80.69 276 HIS A CA 1
ATOM 2203 C C . HIS A 1 276 ? 15.033 6.355 -19.926 1.00 80.69 276 HIS A C 1
ATOM 2205 O O . HIS A 1 276 ? 15.225 6.494 -18.718 1.00 80.69 276 HIS A O 1
ATOM 2211 N N . GLN A 1 277 ? 14.492 5.243 -20.430 1.00 77.12 277 GLN A N 1
ATOM 2212 C CA . GLN A 1 277 ? 14.123 4.098 -19.593 1.00 77.12 277 GLN A CA 1
ATOM 2213 C C . GLN A 1 277 ? 15.373 3.346 -19.145 1.00 77.12 277 GLN A C 1
ATOM 2215 O O . GLN A 1 277 ? 15.482 2.974 -17.975 1.00 77.12 277 GLN A O 1
ATOM 2220 N N . LEU A 1 278 ? 16.325 3.191 -20.067 1.00 84.44 278 LEU A N 1
ATOM 2221 C CA . LEU A 1 278 ? 17.629 2.608 -19.805 1.00 84.44 278 LEU A CA 1
ATOM 2222 C C . LEU A 1 278 ? 18.396 3.419 -18.755 1.00 84.44 278 LEU A C 1
ATOM 2224 O O . LEU A 1 278 ? 18.770 2.858 -17.730 1.00 84.44 278 LEU A O 1
ATOM 2228 N N . ASP A 1 279 ? 18.536 4.736 -18.934 1.00 85.62 279 ASP A N 1
ATOM 2229 C CA . ASP A 1 279 ? 19.194 5.625 -17.964 1.00 85.62 279 ASP A CA 1
ATOM 2230 C C . ASP A 1 279 ? 18.566 5.517 -16.564 1.00 85.62 279 ASP A C 1
ATOM 2232 O O . ASP A 1 279 ? 19.273 5.352 -15.568 1.00 85.62 279 ASP A O 1
ATOM 2236 N N . SER A 1 280 ? 17.231 5.512 -16.472 1.00 83.06 280 SER A N 1
ATOM 2237 C CA . SER A 1 280 ? 16.539 5.323 -15.194 1.00 83.06 280 SER A CA 1
ATOM 2238 C C . SER A 1 280 ? 16.859 3.974 -14.547 1.00 83.06 280 SER A C 1
ATOM 2240 O O . SER A 1 280 ? 17.118 3.929 -13.344 1.00 83.06 280 SER A O 1
ATOM 2242 N N . CYS A 1 281 ? 16.812 2.876 -15.304 1.00 84.75 281 CYS A N 1
ATOM 2243 C CA . CYS A 1 281 ? 17.071 1.544 -14.762 1.00 84.75 281 CYS A CA 1
ATOM 2244 C C . CYS A 1 281 ? 18.537 1.383 -14.348 1.00 84.75 281 CYS A C 1
ATOM 2246 O O . CYS A 1 281 ? 18.815 0.808 -13.296 1.00 84.75 281 CYS A O 1
ATOM 2248 N N . LEU A 1 282 ? 19.466 1.942 -15.129 1.00 87.94 282 LEU A N 1
ATOM 2249 C CA . LEU A 1 282 ? 20.894 1.953 -14.827 1.00 87.94 282 LEU A CA 1
ATOM 2250 C C . LEU A 1 282 ? 21.205 2.778 -13.578 1.00 87.94 282 LEU A C 1
ATOM 2252 O O . LEU A 1 282 ? 21.989 2.328 -12.748 1.00 87.94 282 LEU A O 1
ATOM 2256 N N . LYS A 1 283 ? 20.552 3.930 -13.376 1.00 88.06 283 LYS A N 1
ATOM 2257 C CA . LYS A 1 283 ? 20.665 4.708 -12.131 1.00 88.06 283 LYS A CA 1
ATOM 2258 C C . LYS A 1 283 ? 20.205 3.900 -10.919 1.00 88.06 283 LYS A C 1
ATOM 2260 O O . LYS A 1 283 ? 20.935 3.820 -9.933 1.00 88.06 283 LYS A O 1
ATOM 2265 N N . THR A 1 284 ? 19.044 3.248 -11.000 1.00 84.88 284 THR A N 1
ATOM 2266 C CA . THR A 1 284 ? 18.547 2.371 -9.925 1.00 84.88 284 THR A CA 1
ATOM 2267 C C . THR A 1 284 ? 19.493 1.196 -9.670 1.00 84.88 284 THR A C 1
ATOM 2269 O O . THR A 1 284 ? 19.803 0.906 -8.514 1.00 84.88 284 THR A O 1
ATOM 2272 N N . LEU A 1 285 ? 20.001 0.550 -10.725 1.00 87.75 285 LEU A N 1
ATOM 2273 C CA . LEU A 1 285 ? 20.967 -0.544 -10.620 1.00 87.75 285 LEU A CA 1
ATOM 2274 C C . LEU A 1 285 ? 22.285 -0.074 -9.993 1.00 87.75 285 LEU A C 1
ATOM 2276 O O . LEU A 1 285 ? 22.809 -0.731 -9.101 1.00 87.75 285 LEU A O 1
ATOM 2280 N N . HIS A 1 286 ? 22.797 1.085 -10.396 1.00 89.81 286 HIS A N 1
ATOM 2281 C CA . HIS A 1 286 ? 23.994 1.675 -9.812 1.00 89.81 286 HIS A CA 1
ATOM 2282 C C . HIS A 1 286 ? 23.801 1.946 -8.313 1.00 89.81 286 HIS A C 1
ATOM 2284 O O . HIS A 1 286 ? 24.611 1.510 -7.496 1.00 89.81 286 HIS A O 1
ATOM 2290 N N . THR A 1 287 ? 22.693 2.584 -7.919 1.00 86.81 287 THR A N 1
ATOM 2291 C CA . THR A 1 287 ? 22.361 2.809 -6.504 1.00 86.81 287 THR A CA 1
ATOM 2292 C C . THR A 1 287 ? 22.251 1.494 -5.727 1.00 86.81 287 THR A C 1
ATOM 2294 O O . THR A 1 287 ? 22.750 1.407 -4.603 1.00 86.81 287 THR A O 1
ATOM 2297 N N . LEU A 1 288 ? 21.640 0.461 -6.310 1.00 84.31 288 LEU A N 1
ATOM 2298 C CA . LEU A 1 288 ? 21.568 -0.886 -5.738 1.00 84.31 288 LEU A CA 1
ATOM 2299 C C . LEU A 1 288 ? 22.972 -1.451 -5.501 1.00 84.31 288 LEU A C 1
ATOM 2301 O O . LEU A 1 288 ? 23.269 -1.874 -4.385 1.00 84.31 288 LEU A O 1
ATOM 2305 N N . LEU A 1 289 ? 23.837 -1.439 -6.517 1.00 87.88 289 LEU A N 1
ATOM 2306 C CA . LEU A 1 289 ? 25.189 -1.997 -6.450 1.00 87.88 289 LEU A CA 1
ATOM 2307 C C . LEU A 1 289 ? 26.060 -1.266 -5.422 1.00 87.88 289 LEU A C 1
ATOM 2309 O O . LEU A 1 289 ? 26.759 -1.914 -4.643 1.00 87.88 289 LEU A O 1
ATOM 2313 N N . VAL A 1 290 ? 25.966 0.066 -5.353 1.00 89.25 290 VAL A N 1
ATOM 2314 C CA . VAL A 1 290 ? 26.655 0.875 -4.335 1.00 89.25 290 VAL A CA 1
ATOM 2315 C C . VAL A 1 290 ? 26.196 0.485 -2.929 1.00 89.25 290 VAL A C 1
ATOM 2317 O O . VAL A 1 290 ? 27.028 0.189 -2.070 1.00 89.25 290 VAL A O 1
ATOM 2320 N N . ASN A 1 291 ? 24.884 0.417 -2.685 1.00 81.88 291 ASN A N 1
ATOM 2321 C CA . ASN A 1 291 ? 24.354 0.032 -1.374 1.00 81.88 291 ASN A CA 1
ATOM 2322 C C . ASN A 1 291 ? 24.682 -1.420 -1.012 1.00 81.88 291 ASN A C 1
ATOM 2324 O O . ASN A 1 291 ? 24.962 -1.717 0.149 1.00 81.88 291 ASN A O 1
ATOM 2328 N N . TRP A 1 292 ? 24.692 -2.322 -1.994 1.00 83.31 292 TRP A N 1
ATOM 2329 C CA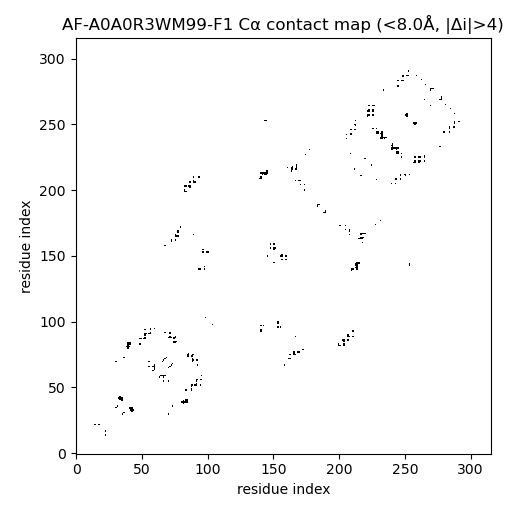 . TRP A 1 292 ? 25.095 -3.708 -1.786 1.00 83.31 292 TRP A CA 1
ATOM 2330 C C . TRP A 1 292 ? 26.570 -3.786 -1.380 1.00 83.31 292 TRP A C 1
ATOM 2332 O O . TRP A 1 292 ? 26.883 -4.404 -0.363 1.00 83.31 292 TRP A O 1
ATOM 2342 N N . LYS A 1 293 ? 27.466 -3.092 -2.091 1.00 85.62 293 LYS A N 1
ATOM 2343 C CA . LYS A 1 293 ? 28.887 -3.004 -1.726 1.00 85.62 293 LYS A CA 1
ATOM 2344 C C . LYS A 1 293 ? 29.068 -2.512 -0.286 1.00 85.62 293 LYS A C 1
ATOM 2346 O O . LYS A 1 293 ? 29.793 -3.139 0.481 1.00 85.62 293 LYS A O 1
ATOM 2351 N N . ILE A 1 294 ? 28.366 -1.444 0.100 1.00 85.69 294 ILE A N 1
ATOM 2352 C CA . ILE A 1 294 ? 28.409 -0.899 1.467 1.00 85.69 294 ILE A CA 1
ATOM 2353 C C . ILE A 1 294 ? 27.903 -1.927 2.493 1.00 85.69 294 ILE A C 1
ATOM 2355 O O . ILE A 1 294 ? 28.501 -2.089 3.556 1.00 85.69 294 ILE A O 1
ATOM 2359 N N . ALA A 1 295 ? 26.813 -2.638 2.196 1.00 77.31 295 ALA A N 1
ATOM 2360 C CA . ALA A 1 295 ? 26.271 -3.660 3.089 1.00 77.31 295 ALA A CA 1
ATOM 2361 C C . ALA A 1 295 ? 27.261 -4.816 3.314 1.00 77.31 295 ALA A C 1
ATOM 2363 O O . ALA A 1 295 ? 27.440 -5.238 4.453 1.00 77.31 295 ALA A O 1
ATOM 2364 N N . LEU A 1 296 ? 27.950 -5.275 2.262 1.00 78.94 296 LEU A N 1
ATOM 2365 C CA . LEU A 1 296 ? 28.989 -6.308 2.373 1.00 78.94 296 LEU A CA 1
ATOM 2366 C C . LEU A 1 296 ? 30.166 -5.839 3.234 1.00 78.94 296 LEU A C 1
ATOM 2368 O O . LEU A 1 296 ? 30.633 -6.582 4.091 1.00 78.94 296 LEU A O 1
ATOM 2372 N N . GLN A 1 297 ? 30.604 -4.588 3.066 1.00 82.31 297 GLN A N 1
ATOM 2373 C CA . GLN A 1 297 ? 31.689 -4.019 3.872 1.00 82.31 297 GLN A CA 1
ATOM 2374 C C . GLN A 1 297 ? 31.351 -3.985 5.368 1.00 82.31 297 GLN A C 1
ATOM 2376 O O . GLN A 1 297 ? 32.212 -4.278 6.193 1.00 82.31 297 GLN A O 1
ATOM 2381 N N . ARG A 1 298 ? 30.096 -3.686 5.732 1.00 75.62 298 ARG A N 1
ATOM 2382 C CA . ARG A 1 298 ? 29.653 -3.707 7.138 1.00 75.62 298 ARG A CA 1
ATOM 2383 C C . ARG A 1 298 ? 29.739 -5.101 7.755 1.00 75.62 298 ARG A C 1
ATOM 2385 O O . ARG A 1 298 ? 30.178 -5.209 8.893 1.00 75.62 298 ARG A O 1
ATOM 2392 N N . VAL A 1 299 ? 29.379 -6.141 6.999 1.00 68.81 299 VAL A N 1
ATOM 2393 C CA . VAL A 1 299 ? 29.458 -7.542 7.452 1.00 68.81 299 VAL A CA 1
ATOM 2394 C C . VAL A 1 299 ? 30.911 -7.966 7.691 1.00 68.81 299 VAL A C 1
ATOM 2396 O O . VAL A 1 299 ? 31.210 -8.599 8.703 1.00 68.81 299 VAL A O 1
ATOM 2399 N N . CYS A 1 300 ? 31.832 -7.570 6.809 1.00 59.78 300 CYS A N 1
ATOM 2400 C CA . CYS A 1 300 ? 33.255 -7.871 6.975 1.00 59.78 300 CYS A CA 1
ATOM 2401 C C . CYS A 1 300 ? 33.853 -7.210 8.229 1.00 59.78 300 CYS A C 1
ATOM 2403 O O . CYS A 1 300 ? 34.609 -7.859 8.946 1.00 59.78 300 CYS A O 1
ATOM 2405 N N . VAL A 1 301 ? 33.474 -5.960 8.529 1.00 59.38 301 VAL A N 1
ATOM 2406 C CA . VAL A 1 301 ? 33.943 -5.240 9.728 1.00 59.38 301 VAL A CA 1
ATOM 2407 C C . VAL A 1 301 ? 33.381 -5.855 11.015 1.00 59.38 301 VAL A C 1
ATOM 2409 O O . VAL A 1 301 ? 34.117 -6.009 11.988 1.00 59.38 301 VAL A O 1
ATOM 2412 N N . SER A 1 302 ? 32.109 -6.268 11.041 1.00 56.19 302 SER A N 1
ATOM 2413 C CA . SER A 1 302 ? 31.553 -6.988 12.198 1.00 56.19 302 SER A CA 1
ATOM 2414 C C . SER A 1 302 ? 32.221 -8.347 12.419 1.00 56.19 302 SER A C 1
ATOM 2416 O O . SER A 1 302 ? 32.467 -8.718 13.565 1.00 56.19 302 SER A O 1
ATOM 2418 N N . ASN A 1 303 ? 32.596 -9.051 11.344 1.00 49.72 303 ASN A N 1
ATOM 2419 C CA . ASN A 1 303 ? 33.273 -10.340 11.463 1.00 49.72 303 ASN A CA 1
ATOM 2420 C C . ASN A 1 303 ? 34.706 -10.213 11.999 1.00 49.72 303 ASN A C 1
ATOM 2422 O O . ASN A 1 303 ? 35.120 -11.064 12.783 1.00 49.72 303 ASN A O 1
ATOM 2426 N N . SER A 1 304 ? 35.428 -9.134 11.670 1.00 45.19 304 SER A N 1
ATOM 2427 C CA . SER A 1 304 ? 36.776 -8.882 12.206 1.00 45.19 304 SER A CA 1
ATOM 2428 C C . SER A 1 304 ? 36.820 -8.600 13.715 1.00 45.19 304 SER A C 1
ATOM 2430 O O . SER A 1 304 ? 37.872 -8.776 14.319 1.00 45.19 304 SER A O 1
ATOM 2432 N N . PHE A 1 305 ? 35.700 -8.220 14.343 1.00 46.78 305 PHE A N 1
ATOM 2433 C CA . PHE A 1 305 ? 35.599 -8.113 15.809 1.00 46.78 305 PHE A CA 1
ATOM 2434 C C . PHE A 1 305 ? 35.146 -9.418 16.485 1.00 46.78 305 PHE A C 1
ATOM 2436 O O . PHE A 1 305 ? 35.339 -9.577 17.687 1.00 46.78 305 PHE A O 1
ATOM 2443 N N . SER A 1 306 ? 34.564 -10.361 15.735 1.00 41.41 306 SER A N 1
ATOM 2444 C CA . SER A 1 306 ? 34.141 -11.672 16.254 1.00 41.41 306 SER A CA 1
ATOM 2445 C C . SER A 1 306 ? 35.180 -12.784 16.073 1.00 41.41 306 SER A C 1
ATOM 2447 O O . SER A 1 306 ? 35.077 -13.827 16.711 1.00 41.41 306 SER A O 1
ATOM 2449 N N . THR A 1 307 ? 36.206 -12.581 15.245 1.00 37.28 307 THR A N 1
ATOM 2450 C CA . THR A 1 307 ? 37.288 -13.553 15.036 1.00 37.28 307 THR A CA 1
ATOM 2451 C C . THR A 1 307 ? 38.508 -13.234 15.898 1.00 37.28 307 THR A C 1
ATOM 2453 O O . THR A 1 307 ? 39.574 -12.919 15.378 1.00 37.28 307 THR A O 1
ATOM 2456 N N . SER A 1 308 ? 38.353 -13.357 17.218 1.00 39.31 308 SER A N 1
ATOM 2457 C CA . SER A 1 308 ? 39.476 -13.681 18.117 1.00 39.31 308 SER A CA 1
ATOM 2458 C C . SER A 1 308 ? 39.355 -15.078 18.729 1.00 39.31 308 SER A C 1
ATOM 2460 O O . SER A 1 308 ? 40.250 -15.498 19.456 1.00 39.31 308 SER A O 1
ATOM 2462 N N . THR A 1 309 ? 38.311 -15.848 18.399 1.00 39.53 309 THR A N 1
ATOM 2463 C CA . THR A 1 309 ? 38.206 -17.234 18.861 1.00 39.53 309 THR A CA 1
ATOM 2464 C C . THR A 1 309 ? 37.535 -18.101 17.801 1.00 39.53 309 THR A C 1
ATOM 2466 O O . THR A 1 309 ? 36.452 -17.778 17.325 1.00 39.53 309 THR A O 1
ATOM 2469 N N . SER A 1 310 ? 38.193 -19.219 17.489 1.00 33.34 310 SER A N 1
ATOM 2470 C CA . SER A 1 310 ? 37.724 -20.363 16.692 1.00 33.34 310 SER A CA 1
ATOM 2471 C C . SER A 1 310 ? 38.101 -20.379 15.204 1.00 33.34 310 SER A C 1
ATOM 2473 O O . SER A 1 310 ? 37.443 -19.833 14.323 1.00 33.34 310 SER A O 1
ATOM 2475 N N . THR A 1 311 ? 39.184 -21.119 14.964 1.00 37.72 311 THR A N 1
ATOM 2476 C CA . THR A 1 311 ? 39.645 -21.733 13.717 1.00 37.72 311 THR A CA 1
ATOM 2477 C C . THR A 1 311 ? 38.497 -22.287 12.865 1.00 37.72 311 THR A C 1
ATOM 2479 O O . THR A 1 311 ? 37.826 -23.240 13.258 1.00 37.72 311 THR A O 1
ATOM 2482 N N . ILE A 1 312 ? 38.317 -21.743 11.660 1.00 35.06 312 ILE A N 1
ATOM 2483 C CA . ILE A 1 312 ? 37.448 -22.323 10.629 1.00 35.06 312 ILE A CA 1
ATOM 2484 C C . ILE A 1 312 ? 38.284 -23.302 9.799 1.00 35.06 312 ILE A C 1
ATOM 2486 O O . ILE A 1 312 ? 39.178 -22.898 9.056 1.00 35.06 312 ILE A O 1
ATOM 2490 N N . LYS A 1 313 ? 37.981 -24.600 9.923 1.00 35.72 313 LYS A N 1
ATOM 2491 C CA . LYS A 1 313 ? 38.333 -25.605 8.914 1.00 35.72 313 LYS A CA 1
ATOM 2492 C C . LYS A 1 313 ? 37.398 -25.421 7.721 1.00 35.72 313 LYS A C 1
ATOM 2494 O O . LYS A 1 313 ? 36.186 -25.545 7.862 1.00 35.72 313 LYS A O 1
ATOM 2499 N N . ILE A 1 314 ? 37.983 -25.140 6.564 1.00 37.66 314 ILE A N 1
ATOM 2500 C CA . ILE A 1 314 ? 37.313 -25.206 5.266 1.00 37.66 314 ILE A CA 1
ATOM 2501 C C . ILE A 1 314 ? 37.347 -26.673 4.826 1.00 37.66 314 ILE A C 1
ATOM 2503 O O . ILE A 1 314 ? 38.426 -27.260 4.747 1.00 37.66 314 ILE A O 1
ATOM 2507 N N . ILE A 1 315 ? 36.184 -27.261 4.553 1.00 38.56 315 ILE A N 1
ATOM 2508 C CA . ILE A 1 315 ? 36.066 -28.488 3.760 1.00 38.56 315 ILE A CA 1
ATOM 2509 C C . ILE A 1 315 ? 35.082 -28.182 2.628 1.00 38.56 315 ILE A C 1
ATOM 2511 O O . ILE A 1 315 ? 34.070 -27.522 2.859 1.00 38.56 315 ILE A O 1
ATOM 2515 N N . TRP A 1 316 ? 35.513 -28.595 1.437 1.00 43.09 316 TRP A N 1
ATOM 2516 C CA . TRP A 1 316 ? 35.000 -28.349 0.091 1.00 43.09 316 TRP A CA 1
ATOM 2517 C C . TRP A 1 316 ? 33.507 -28.609 -0.104 1.00 43.09 316 TRP A C 1
ATOM 2519 O O . TRP A 1 316 ? 33.008 -29.611 0.453 1.00 43.09 316 TRP A O 1
#

Secondary structure (DSSP, 8-state):
--HHHHHHHHHHHHHTTS-HHHHHHHHHHHHHHHS-TT-SS-SSTTS-HHHHHHHHHHHHHH-HHHIIIIIIHHHHS--TT-HHHHHHHHHHHHHHHHHHHHT--S------------------------------------S----HHHHHHTT-HHHHHHHHHHHHHHHHHHHHHHHHHHHHHHS-----TTHHHHHHHHHHHHHHHHHTTTS--SS--HHHHHHHHHHHHT-SSHHHHHHHHHHHHHHHHH-GGGHHHHHHHHHHH--TT-HHHHHHHHHHHHHHHHHHHHHHHHHHHHHHHHTTS-------

Nearest PDB structures (foldseek):
  4nee-assembly3_A  TM=5.030E-01  e=2.110E-01  Rattus norvegicus
  5qsx-assembly3_B  TM=3.595E-01  e=2.020E-01  Homo sapiens
  4nee-assembly4_G  TM=2.130E-01  e=8.849E-02  Rattus norvegicus
  6sii-assembly1_A-2  TM=2.261E-01  e=9.661E+00  Trypanosoma brucei

Sequence (316 aa):
MLYSGHVCRVYVVRIKCEKHADTQNKLLSIVNGLFPKGSKSVLPKNVSSTVFVKIIHFIAQEKLDFAMTEIIFDLLGVNRLQKLRMNIGLRAFLLIAHGLQQKDGEPPMPQNQSLAVCGVGGVNAYPSVHSRGPGNVRRSFHGTTLDDALCERLGIRPYLVPVRKAFEAILRLLDTFQFDMKEMRRQRHFSPFRSGDRKPKIDLLKTCVNCIPRLLPYEMSRTELIELLARVSLNVDEEIRMMAQQTMVNLIIESPAYRQPFIQFIQKYVPDTAPHQLDSCLKTLHTLLVNWKIALQRVCVSNSFSTSTSTIKIIW

Organism: Hydatigena taeniaeformis (NCBI:txid6205)

Solvent-accessible surface area (backbone atoms only — not comparable to full-atom values): 18712 Å² total; per-residue (Å²): 136,76,65,71,65,55,52,54,55,59,48,58,71,52,56,84,77,56,60,75,65,61,56,50,55,53,50,50,53,52,46,45,63,35,50,37,83,96,52,62,59,53,49,65,78,91,56,61,62,68,58,56,23,50,51,48,35,55,46,30,75,80,37,45,66,58,33,47,64,70,42,34,48,60,29,38,47,88,53,94,74,26,45,58,40,33,41,32,22,54,54,21,52,52,48,40,56,48,44,58,70,67,67,60,67,84,76,80,71,88,74,79,85,72,82,82,78,87,79,86,87,85,84,90,86,85,88,86,77,94,69,86,68,100,70,79,84,76,84,63,70,83,54,79,56,67,42,69,70,56,23,50,78,61,74,45,43,89,53,46,62,63,50,18,48,38,51,34,53,52,50,56,59,51,50,54,51,54,52,54,57,52,53,51,59,73,45,88,61,85,70,80,87,54,72,84,62,46,57,46,48,50,57,29,48,55,48,52,45,59,37,40,51,27,48,58,51,67,80,70,47,63,52,57,52,48,52,51,39,54,57,41,42,66,42,89,52,63,69,54,14,54,46,24,49,51,33,50,48,50,33,35,68,79,35,66,83,43,47,62,45,47,56,53,44,47,77,74,72,56,56,91,88,38,61,71,62,43,53,53,51,49,51,48,49,49,55,48,52,54,52,48,52,54,53,52,53,53,54,55,56,57,47,67,74,60,63,86,67,81,89,80,81,87,78,134

Foldseek 3Di:
DPPPQVVVVVVVVVVVPDDPVVVLVVVLVVCCQQPPQPDLDGPPNPDDLVVLLVVLLQCCVVPVPCSLPVQLLRLLVPPVSNLSSNLSSLSSVLVNLVCLVVVDDDDPDPDDPDDDDDDDDDDDDDDDDPDPDPPDPPVQSDDAAPDLVSCVVSVNNVRQQSNLQSLVSLLVSLLVVLVVVVVCVVVPDPDVPDPPPVVSSVSSLLSSLSCCLHRPHDPQDLLNVLVSLLSQLPDPDPVSVVSSLVSLLSNCLSDVVNLVSLVVCCVPPPDPVNVVSNVSSVVSNVSSVVSVVVVVVVVVVVVVVVPPDDDDDDDD